Protein AF-A0AAD1SND4-F1 (afdb_monomer_lite)

Secondary structure (DSSP, 8-state):
--GGGS-BPPPHHHHHHHHHHHHHHHHHHHHHHHTHHHH-BS---HHHHHH-SS-PPBHHHHHHHHHHHHHPEEEE-SS-----TTEEEEPHHHHHS-SSSSTT-HHHHHHHHHHHHHHHH-HHHHT-TTHHHHHHHIIIIISS-SS-EETTEETTT----SS---TTSHHHHHHHHHHHHHHHT----TT---------------

pLDDT: mean 77.37, std 18.61, range [32.84, 97.38]

Structure (mmCIF, N/CA/C/O backbone):
data_AF-A0AAD1SND4-F1
#
_entry.id   AF-A0AAD1SND4-F1
#
loop_
_atom_site.group_PDB
_atom_site.id
_atom_site.type_symbol
_atom_site.label_atom_id
_atom_site.label_alt_id
_atom_site.label_comp_id
_atom_site.label_asym_id
_atom_site.label_entity_id
_atom_site.label_seq_id
_atom_site.pdbx_PDB_ins_code
_atom_site.Cartn_x
_atom_site.Cartn_y
_atom_site.Cartn_z
_atom_site.occupancy
_atom_site.B_iso_or_equiv
_atom_site.auth_seq_id
_atom_site.auth_comp_id
_atom_site.auth_asym_id
_atom_site.auth_atom_id
_atom_site.pdbx_PDB_model_num
ATOM 1 N N . MET A 1 1 ? 6.019 -5.868 -39.139 1.00 38.81 1 MET A N 1
ATOM 2 C CA . MET A 1 1 ? 6.626 -5.129 -38.013 1.00 38.81 1 MET A CA 1
ATOM 3 C C . MET A 1 1 ? 6.713 -6.074 -36.837 1.00 38.81 1 MET A C 1
ATOM 5 O O . MET A 1 1 ? 5.684 -6.544 -36.364 1.00 38.81 1 MET A O 1
ATOM 9 N N . ASP A 1 2 ? 7.938 -6.427 -36.476 1.00 33.81 2 ASP A N 1
ATOM 10 C CA . ASP A 1 2 ? 8.264 -7.391 -35.431 1.00 33.81 2 ASP A CA 1
ATOM 11 C C . ASP A 1 2 ? 7.928 -6.795 -34.050 1.00 33.81 2 ASP A C 1
ATOM 13 O O . ASP A 1 2 ? 8.391 -5.707 -33.711 1.00 33.81 2 ASP A O 1
ATOM 17 N N . ARG A 1 3 ? 7.041 -7.449 -33.288 1.00 40.91 3 ARG A N 1
ATOM 18 C CA . ARG A 1 3 ? 6.522 -6.961 -31.988 1.00 40.91 3 ARG A CA 1
ATOM 19 C C . ARG A 1 3 ? 7.407 -7.366 -30.800 1.00 40.91 3 ARG A C 1
ATOM 21 O O . ARG A 1 3 ? 7.012 -7.175 -29.655 1.00 40.91 3 ARG A O 1
ATOM 28 N N . SER A 1 4 ? 8.582 -7.928 -31.061 1.00 45.97 4 SER A N 1
ATOM 29 C CA . SER A 1 4 ? 9.478 -8.513 -30.057 1.00 45.97 4 SER A CA 1
ATOM 30 C C . SER A 1 4 ? 10.351 -7.502 -29.291 1.00 45.97 4 SER A C 1
ATOM 32 O O . SER A 1 4 ? 10.940 -7.878 -28.284 1.00 45.97 4 SER A O 1
ATOM 34 N N . ASN A 1 5 ? 10.366 -6.216 -29.674 1.00 45.41 5 ASN A N 1
ATOM 35 C CA . ASN A 1 5 ? 11.233 -5.183 -29.070 1.00 45.41 5 ASN A CA 1
ATOM 36 C C . ASN A 1 5 ? 10.506 -4.125 -28.209 1.00 45.41 5 ASN A C 1
ATOM 38 O O . ASN A 1 5 ? 11.053 -3.057 -27.954 1.00 45.41 5 ASN A O 1
ATOM 42 N N . LEU A 1 6 ? 9.271 -4.376 -27.760 1.00 54.38 6 LEU A N 1
ATOM 43 C CA . LEU A 1 6 ? 8.481 -3.381 -27.007 1.00 54.38 6 LEU A CA 1
ATOM 44 C C . LEU A 1 6 ? 8.835 -3.269 -25.514 1.00 54.38 6 LEU A C 1
ATOM 46 O O . LEU A 1 6 ? 8.347 -2.356 -24.847 1.00 54.38 6 LEU A O 1
ATOM 50 N N . TRP A 1 7 ? 9.644 -4.184 -24.970 1.00 60.81 7 TRP A N 1
ATOM 51 C CA . TRP A 1 7 ? 10.022 -4.194 -23.554 1.00 60.81 7 TRP A CA 1
ATOM 52 C C . TRP A 1 7 ? 11.517 -3.938 -23.399 1.00 60.81 7 TRP A C 1
ATOM 54 O O . TRP A 1 7 ? 12.342 -4.717 -23.872 1.00 60.81 7 TRP A O 1
ATOM 64 N N . GLY A 1 8 ? 11.858 -2.856 -22.702 1.00 71.81 8 GLY A N 1
ATOM 65 C CA . GLY A 1 8 ? 13.234 -2.572 -22.319 1.00 71.81 8 GLY A CA 1
ATOM 66 C C . GLY A 1 8 ? 13.616 -3.349 -21.061 1.00 71.81 8 GLY A C 1
ATOM 67 O O . GLY A 1 8 ? 12.863 -3.380 -20.080 1.00 71.81 8 GLY A O 1
ATOM 68 N N . SER A 1 9 ? 14.804 -3.953 -21.054 1.00 81.62 9 SER A N 1
ATOM 69 C CA . SER A 1 9 ? 15.417 -4.426 -19.812 1.00 81.62 9 SER A CA 1
ATOM 70 C C . SER A 1 9 ? 15.790 -3.233 -18.935 1.00 81.62 9 SER A C 1
ATOM 72 O O . SER A 1 9 ? 16.292 -2.228 -19.436 1.00 81.62 9 SER A O 1
ATOM 74 N N . LEU A 1 10 ? 15.596 -3.356 -17.624 1.00 86.88 10 LEU A N 1
ATOM 75 C CA . LEU A 1 10 ? 16.079 -2.355 -16.677 1.00 86.88 10 LEU A CA 1
ATOM 76 C C . LEU A 1 10 ? 17.610 -2.331 -16.670 1.00 86.88 10 LEU A C 1
ATOM 78 O O . LEU A 1 10 ? 18.250 -3.384 -16.626 1.00 86.88 10 LEU A O 1
ATOM 82 N N . SER A 1 11 ? 18.195 -1.136 -16.638 1.00 89.94 11 SER A N 1
ATOM 83 C CA . SER A 1 11 ? 19.596 -0.965 -16.254 1.00 89.94 11 SER A CA 1
ATOM 84 C C . SER A 1 11 ? 19.831 -1.455 -14.818 1.00 89.94 11 SER A C 1
ATOM 86 O O . SER A 1 11 ? 18.895 -1.641 -14.035 1.00 89.94 11 SER A O 1
ATOM 88 N N . MET A 1 12 ? 21.097 -1.639 -14.429 1.00 89.75 12 MET A N 1
ATOM 89 C CA . MET A 1 12 ? 21.438 -2.064 -13.065 1.00 89.75 12 MET A CA 1
ATOM 90 C C . MET A 1 12 ? 20.872 -1.104 -12.005 1.00 89.75 12 MET A C 1
ATOM 92 O O . MET A 1 12 ? 20.275 -1.550 -11.027 1.00 89.75 12 MET A O 1
ATOM 96 N N . ALA A 1 13 ? 21.004 0.208 -12.225 1.00 89.12 13 ALA A N 1
ATOM 97 C CA . ALA A 1 13 ? 20.500 1.227 -11.308 1.00 89.12 13 ALA A CA 1
ATOM 98 C C . ALA A 1 13 ? 18.966 1.189 -11.200 1.00 89.12 13 ALA A C 1
ATOM 100 O O . ALA A 1 13 ? 18.421 1.155 -10.098 1.00 89.12 13 ALA A O 1
ATOM 101 N N . GLU A 1 14 ? 18.265 1.107 -12.334 1.00 90.31 14 GLU A N 1
ATOM 102 C CA . GLU A 1 14 ? 16.801 0.985 -12.369 1.00 90.31 14 GLU A CA 1
ATOM 103 C C . GLU A 1 14 ? 16.318 -0.309 -11.690 1.00 90.31 14 GLU A C 1
ATOM 105 O O . GLU A 1 14 ? 15.311 -0.304 -10.982 1.00 90.31 14 GLU A O 1
ATOM 110 N N . SER A 1 15 ? 17.052 -1.415 -11.851 1.00 90.19 15 SER A N 1
ATOM 111 C CA . SER A 1 15 ? 16.758 -2.700 -11.207 1.00 90.19 15 SER A CA 1
ATOM 112 C C . SER A 1 15 ? 16.901 -2.629 -9.685 1.00 90.19 15 SER A C 1
ATOM 114 O O . SER A 1 15 ? 16.036 -3.129 -8.961 1.00 90.19 15 SER A O 1
ATOM 116 N N . ILE A 1 16 ? 17.950 -1.970 -9.181 1.00 90.19 16 ILE A N 1
ATOM 117 C CA . ILE A 1 16 ? 18.141 -1.732 -7.742 1.00 90.19 16 ILE A CA 1
ATOM 118 C C . ILE A 1 16 ? 16.990 -0.883 -7.192 1.00 90.19 16 ILE A C 1
ATOM 120 O O . ILE A 1 16 ? 16.358 -1.279 -6.212 1.00 90.19 16 ILE A O 1
ATOM 124 N N . LEU A 1 17 ? 16.655 0.223 -7.864 1.00 90.44 17 LEU A N 1
ATOM 125 C CA . LEU A 1 17 ? 15.548 1.101 -7.471 1.00 90.44 17 LEU A CA 1
ATOM 126 C C . LEU A 1 17 ? 14.202 0.366 -7.443 1.00 90.44 17 LEU A C 1
ATOM 128 O O . LEU A 1 17 ? 13.430 0.511 -6.495 1.00 90.44 17 LEU A O 1
ATOM 132 N N . ALA A 1 18 ? 13.920 -0.456 -8.456 1.00 90.62 18 ALA A N 1
ATOM 133 C CA . ALA A 1 18 ? 12.687 -1.230 -8.524 1.00 90.62 18 ALA A CA 1
ATOM 134 C C . ALA A 1 18 ? 12.600 -2.292 -7.411 1.00 90.62 18 ALA A C 1
ATOM 136 O O . ALA A 1 18 ? 11.524 -2.513 -6.848 1.00 90.62 18 ALA A O 1
ATOM 137 N N . LYS A 1 19 ? 13.720 -2.940 -7.059 1.00 91.88 19 LYS A N 1
ATOM 138 C CA . LYS A 1 19 ? 13.790 -3.913 -5.953 1.00 91.88 19 LYS A CA 1
ATOM 139 C C . LYS A 1 19 ? 13.615 -3.255 -4.584 1.00 91.88 19 LYS A C 1
ATOM 141 O O . LYS A 1 19 ? 12.893 -3.800 -3.744 1.00 91.88 19 LYS A O 1
ATOM 146 N N . ASP A 1 20 ? 14.230 -2.096 -4.365 1.00 91.12 20 ASP A N 1
ATOM 147 C CA . ASP A 1 20 ? 14.047 -1.317 -3.137 1.00 91.12 20 ASP A CA 1
ATOM 148 C C . ASP A 1 20 ? 12.581 -0.887 -2.977 1.00 91.12 20 ASP A C 1
ATOM 150 O O . ASP A 1 20 ? 11.934 -1.211 -1.978 1.00 91.12 20 ASP A O 1
ATOM 154 N N . ALA A 1 21 ? 12.002 -0.289 -4.024 1.00 91.75 21 ALA A N 1
ATOM 155 C CA . ALA A 1 21 ? 10.600 0.114 -4.038 1.00 91.75 21 ALA A CA 1
ATOM 156 C C . ALA A 1 21 ? 9.647 -1.069 -3.802 1.00 91.75 21 ALA A C 1
ATOM 158 O O . ALA A 1 21 ? 8.686 -0.948 -3.040 1.00 91.75 21 ALA A O 1
ATOM 159 N N . ARG A 1 22 ? 9.920 -2.239 -4.401 1.00 93.44 22 ARG A N 1
ATOM 160 C CA . ARG A 1 22 ? 9.165 -3.476 -4.136 1.00 93.44 22 ARG A CA 1
ATOM 161 C C . ARG A 1 22 ? 9.215 -3.844 -2.659 1.00 93.44 22 ARG A C 1
ATOM 163 O O . ARG A 1 22 ? 8.175 -4.132 -2.074 1.00 93.44 22 ARG A O 1
ATOM 170 N N . THR A 1 23 ? 10.405 -3.831 -2.065 1.00 93.56 23 THR A N 1
ATOM 171 C CA . THR A 1 23 ? 10.606 -4.192 -0.656 1.00 93.56 23 THR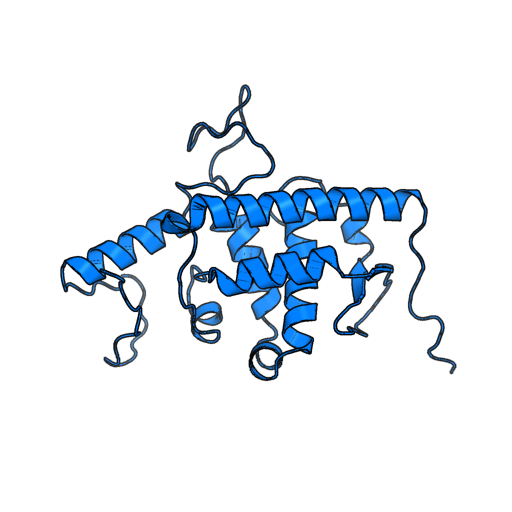 A CA 1
ATOM 172 C C . THR A 1 23 ? 9.833 -3.252 0.265 1.00 93.56 23 THR A C 1
ATOM 174 O O . THR A 1 23 ? 9.107 -3.722 1.140 1.00 93.56 23 THR A O 1
ATOM 177 N N . LYS A 1 24 ? 9.913 -1.938 0.029 1.00 92.69 24 LYS A N 1
ATOM 178 C CA . LYS A 1 24 ? 9.146 -0.925 0.773 1.00 92.69 24 LYS A CA 1
ATOM 179 C C . LYS A 1 24 ? 7.637 -1.117 0.614 1.00 92.69 24 LYS A C 1
ATOM 181 O O . LYS A 1 24 ? 6.914 -1.170 1.603 1.00 92.69 24 LYS A O 1
ATOM 186 N N . THR A 1 25 ? 7.167 -1.334 -0.613 1.00 95.00 25 THR A N 1
ATOM 187 C CA . THR A 1 25 ? 5.739 -1.572 -0.893 1.00 95.00 25 THR A CA 1
ATOM 188 C C . THR A 1 25 ? 5.222 -2.812 -0.170 1.00 95.00 25 THR A C 1
ATOM 190 O O . THR A 1 25 ? 4.157 -2.776 0.435 1.00 95.00 25 THR A O 1
ATOM 193 N N . ILE A 1 26 ? 5.981 -3.911 -0.179 1.00 95.75 26 ILE A N 1
ATOM 194 C CA . ILE A 1 26 ? 5.603 -5.127 0.549 1.00 95.75 26 ILE A CA 1
ATOM 195 C C . ILE A 1 26 ? 5.555 -4.866 2.060 1.00 95.75 26 ILE A C 1
ATOM 197 O O . ILE A 1 26 ? 4.620 -5.328 2.708 1.00 95.75 26 ILE A O 1
ATOM 201 N N . LYS A 1 27 ? 6.501 -4.101 2.625 1.00 95.50 27 LYS A N 1
ATOM 202 C CA . LYS A 1 27 ? 6.464 -3.716 4.048 1.00 95.50 27 LYS A CA 1
ATOM 203 C C . LYS A 1 27 ? 5.196 -2.937 4.398 1.00 95.50 27 LYS A C 1
ATOM 205 O O . LYS A 1 27 ? 4.549 -3.289 5.376 1.00 95.50 27 LYS A O 1
ATOM 210 N N . ILE A 1 28 ? 4.808 -1.968 3.568 1.00 95.69 28 ILE A N 1
ATOM 211 C CA . ILE A 1 28 ? 3.566 -1.193 3.722 1.00 95.69 28 ILE A CA 1
ATOM 212 C C . ILE A 1 28 ? 2.335 -2.110 3.706 1.00 95.69 28 ILE A C 1
ATOM 214 O O . ILE A 1 28 ? 1.465 -2.007 4.567 1.00 95.69 28 ILE A O 1
ATOM 218 N N . LEU A 1 29 ? 2.258 -3.038 2.747 1.00 96.88 29 LEU A N 1
ATOM 219 C CA . LEU A 1 29 ? 1.132 -3.976 2.650 1.00 96.88 29 LEU A CA 1
ATOM 220 C C . LEU A 1 29 ? 1.078 -4.934 3.852 1.00 96.88 29 LEU A C 1
ATOM 222 O O . LEU A 1 29 ? -0.002 -5.235 4.354 1.00 96.88 29 LEU A O 1
ATOM 226 N N . ILE A 1 30 ? 2.232 -5.397 4.341 1.00 97.25 30 ILE A N 1
ATOM 227 C CA . ILE A 1 30 ? 2.319 -6.216 5.558 1.00 97.25 30 ILE A CA 1
ATOM 228 C C . ILE A 1 30 ? 1.892 -5.409 6.788 1.00 97.25 30 ILE A C 1
ATOM 230 O O . ILE A 1 30 ? 1.195 -5.940 7.647 1.00 97.25 30 ILE A O 1
ATOM 234 N N . ASP A 1 31 ? 2.289 -4.143 6.884 1.00 97.38 31 ASP A N 1
ATOM 235 C CA . ASP A 1 31 ? 1.870 -3.257 7.969 1.00 97.38 31 ASP A CA 1
ATOM 236 C C . ASP A 1 31 ? 0.344 -3.062 7.980 1.00 97.38 31 ASP A C 1
ATOM 238 O O . ASP A 1 31 ? -0.288 -3.188 9.028 1.00 97.38 31 ASP A O 1
ATOM 242 N N . ALA A 1 32 ? -0.274 -2.907 6.804 1.00 96.81 32 ALA A N 1
ATOM 243 C CA . ALA A 1 32 ? -1.730 -2.883 6.675 1.00 96.81 32 ALA A CA 1
ATOM 244 C C . ALA A 1 32 ? -2.394 -4.183 7.162 1.00 96.81 32 ALA A C 1
ATOM 246 O O . ALA A 1 32 ? -3.424 -4.126 7.828 1.00 96.81 32 ALA A O 1
ATOM 247 N N . LEU A 1 33 ? -1.793 -5.351 6.894 1.00 97.19 33 LEU A N 1
ATOM 248 C CA . LEU A 1 33 ? -2.280 -6.635 7.417 1.00 97.19 33 LEU A CA 1
ATOM 249 C C . LEU A 1 33 ? -2.124 -6.760 8.937 1.00 97.19 33 LEU A C 1
ATOM 251 O O . LEU A 1 33 ? -2.983 -7.349 9.588 1.00 97.19 33 LEU A O 1
ATOM 255 N N . LYS A 1 34 ? -1.055 -6.209 9.523 1.00 96.94 34 LYS A N 1
ATOM 256 C CA . LYS A 1 34 ? -0.891 -6.169 10.987 1.00 96.94 34 LYS A CA 1
ATOM 257 C C . LYS A 1 34 ? -1.960 -5.302 11.648 1.00 96.94 34 LYS A C 1
ATOM 259 O O . LYS A 1 34 ? -2.416 -5.626 12.735 1.00 96.94 34 LYS A O 1
ATOM 264 N N . LYS A 1 35 ? -2.377 -4.237 10.962 1.00 96.31 35 LYS A N 1
ATOM 265 C CA . LYS A 1 35 ? -3.411 -3.280 11.382 1.00 96.31 35 LYS A CA 1
ATOM 266 C C . LYS A 1 35 ? -4.791 -3.610 10.785 1.00 96.31 35 LYS A C 1
ATOM 268 O O . LYS A 1 35 ? -5.639 -2.725 10.662 1.00 96.31 35 LYS A O 1
ATOM 273 N N . LYS A 1 36 ? -5.023 -4.871 10.388 1.00 94.31 36 LYS A N 1
ATOM 274 C CA . LYS A 1 36 ? -6.210 -5.289 9.620 1.00 94.31 36 LYS A CA 1
ATOM 275 C C . LYS A 1 36 ? -7.534 -4.945 10.300 1.00 94.31 36 LYS A C 1
ATOM 277 O O . LYS A 1 36 ? -8.451 -4.545 9.600 1.00 94.31 36 LYS A O 1
ATOM 282 N N . ASP A 1 37 ? -7.604 -5.026 11.627 1.00 90.25 37 ASP A N 1
ATOM 283 C CA . ASP A 1 37 ? -8.848 -4.810 12.379 1.00 90.25 37 ASP A CA 1
ATOM 284 C C . ASP A 1 37 ? -9.302 -3.340 12.326 1.00 90.25 37 ASP A C 1
ATOM 286 O O . ASP A 1 37 ? -10.479 -3.032 12.510 1.00 90.25 37 ASP A O 1
ATOM 290 N N . CYS A 1 38 ? -8.369 -2.433 12.023 1.00 91.62 38 CYS A N 1
ATOM 291 C CA . CYS A 1 38 ? -8.630 -1.009 11.866 1.00 91.62 38 CYS A CA 1
ATOM 292 C C . CYS A 1 38 ? -8.689 -0.589 10.394 1.00 91.62 38 CYS A C 1
ATOM 294 O O . CYS A 1 38 ? -9.357 0.382 10.076 1.00 91.62 38 CYS A O 1
ATOM 296 N N . LEU A 1 39 ? -7.969 -1.257 9.490 1.00 93.19 39 LEU A N 1
ATOM 297 C CA . LEU A 1 39 ? -7.744 -0.746 8.129 1.00 93.19 39 LEU A CA 1
ATOM 298 C C . LEU A 1 39 ? -8.385 -1.564 7.022 1.00 93.19 39 LEU A C 1
ATOM 300 O O . LEU A 1 39 ? -8.543 -1.051 5.915 1.00 93.19 39 LEU A O 1
ATOM 304 N N . LEU A 1 40 ? -8.732 -2.817 7.290 1.00 93.19 40 LEU A N 1
ATOM 305 C CA . LEU A 1 40 ? -9.183 -3.758 6.279 1.00 93.19 40 LEU A CA 1
ATOM 306 C C . LEU A 1 40 ? -10.540 -4.345 6.661 1.00 93.19 40 LEU A C 1
ATOM 308 O O . LEU A 1 40 ? -10.965 -4.315 7.811 1.00 93.19 40 LEU A O 1
ATOM 312 N N . VAL A 1 41 ? -11.221 -4.899 5.665 1.00 88.38 41 VAL A N 1
ATOM 313 C CA . VAL A 1 41 ? -12.472 -5.640 5.855 1.00 88.38 41 VAL A CA 1
ATOM 314 C C . VAL A 1 41 ? -12.315 -7.084 5.390 1.00 88.38 41 VAL A C 1
ATOM 316 O O . VAL A 1 41 ? -11.501 -7.387 4.515 1.00 88.38 41 VAL A O 1
ATOM 319 N N . ASP A 1 42 ? -13.118 -7.999 5.926 1.00 84.50 42 ASP A N 1
ATOM 320 C CA . ASP A 1 42 ? -13.088 -9.397 5.473 1.00 84.50 42 ASP A CA 1
ATOM 321 C C . ASP A 1 42 ? -13.549 -9.525 4.019 1.00 84.50 42 ASP A C 1
ATOM 323 O O . ASP A 1 42 ? -12.974 -10.265 3.215 1.00 84.50 42 ASP A O 1
ATOM 327 N N . TYR A 1 43 ? -14.574 -8.751 3.663 1.00 79.50 43 TYR A N 1
ATOM 328 C CA . TYR A 1 43 ? -15.161 -8.743 2.336 1.00 79.50 43 TYR A CA 1
ATOM 329 C C . TYR A 1 43 ? -15.407 -7.316 1.855 1.00 79.50 43 TYR A C 1
ATOM 331 O O . TYR A 1 43 ? -16.091 -6.529 2.506 1.00 79.50 43 TYR A O 1
ATOM 339 N N . ALA A 1 44 ? -14.871 -7.014 0.676 1.00 74.69 44 ALA A N 1
ATOM 340 C CA . ALA A 1 44 ? -15.167 -5.805 -0.072 1.00 74.69 44 ALA A CA 1
ATOM 341 C C . ALA A 1 44 ? -15.694 -6.226 -1.442 1.00 74.69 44 ALA A C 1
ATOM 343 O O . ALA A 1 44 ? -14.991 -6.893 -2.205 1.00 74.69 44 ALA A O 1
ATOM 344 N N . ASP A 1 45 ? -16.933 -5.854 -1.747 1.00 71.00 45 ASP A N 1
ATOM 345 C CA . ASP A 1 45 ? -17.490 -6.059 -3.078 1.00 71.00 45 ASP A CA 1
ATOM 346 C C . ASP A 1 45 ? -16.736 -5.154 -4.079 1.00 71.00 45 ASP A C 1
ATOM 348 O O . ASP A 1 45 ? -16.654 -3.936 -3.873 1.00 71.00 45 ASP A O 1
ATOM 352 N N . PRO A 1 46 ? -16.188 -5.714 -5.174 1.00 66.25 46 PRO A N 1
ATOM 353 C CA . PRO A 1 46 ? -15.505 -4.950 -6.214 1.00 66.25 46 PRO A CA 1
ATOM 354 C C . PRO A 1 46 ? -16.311 -3.777 -6.788 1.00 66.25 46 PRO A C 1
ATOM 356 O O . PRO A 1 46 ? -15.725 -2.789 -7.225 1.00 66.25 46 PRO A O 1
ATOM 359 N N . VAL A 1 47 ? -17.643 -3.858 -6.788 1.00 65.75 47 VAL A N 1
ATOM 360 C CA . VAL A 1 47 ? -18.526 -2.771 -7.234 1.00 65.75 47 VAL A CA 1
ATOM 361 C C . VAL A 1 47 ? -18.575 -1.642 -6.201 1.00 65.75 47 VAL A C 1
ATOM 363 O O . VAL A 1 47 ? -18.579 -0.468 -6.573 1.00 65.75 47 VAL A O 1
ATOM 366 N N . TRP A 1 48 ? -18.553 -1.973 -4.908 1.00 65.06 48 TRP A N 1
ATOM 367 C CA . TRP A 1 48 ? -18.537 -0.992 -3.818 1.00 65.06 48 TRP A CA 1
ATOM 368 C C . TRP A 1 48 ? -17.226 -0.206 -3.750 1.00 65.06 48 TRP A C 1
ATOM 370 O O . TRP A 1 48 ? -17.254 0.985 -3.441 1.00 65.06 48 TRP A O 1
ATOM 380 N N . LEU A 1 49 ? -16.101 -0.828 -4.124 1.00 66.44 49 LEU A N 1
ATOM 381 C CA . LEU A 1 49 ? -14.815 -0.134 -4.276 1.00 66.44 49 LEU A CA 1
ATOM 382 C C . LEU A 1 49 ? -14.919 1.083 -5.208 1.00 66.44 49 LEU A C 1
ATOM 384 O O . LEU A 1 49 ? -14.274 2.093 -4.958 1.00 66.44 49 LEU A O 1
ATOM 388 N N . LEU A 1 50 ? -15.737 1.013 -6.261 1.00 65.06 50 LEU A N 1
ATOM 389 C CA . LEU A 1 50 ? -15.868 2.102 -7.232 1.00 65.06 50 LEU A CA 1
ATOM 390 C C . LEU A 1 50 ? -16.894 3.173 -6.851 1.00 65.06 50 LEU A C 1
ATOM 392 O O . LEU A 1 50 ? -16.863 4.258 -7.423 1.00 65.06 50 LEU A O 1
ATOM 396 N N . ARG A 1 51 ? -17.829 2.866 -5.946 1.00 66.06 51 ARG A N 1
ATOM 397 C CA . ARG A 1 51 ? -18.941 3.763 -5.584 1.00 66.06 51 ARG A CA 1
ATOM 398 C C . ARG A 1 51 ? -18.722 4.513 -4.276 1.00 66.06 51 ARG A C 1
ATOM 400 O O . ARG A 1 51 ? -19.415 5.488 -4.019 1.00 66.06 51 ARG A O 1
ATOM 407 N N . SER A 1 52 ? -17.793 4.052 -3.444 1.00 67.75 52 SER A N 1
ATOM 408 C CA . SER A 1 52 ? -17.506 4.687 -2.163 1.00 67.75 52 SER A CA 1
ATOM 409 C C . SER A 1 52 ? -16.484 5.804 -2.325 1.00 67.75 52 SER A C 1
ATOM 411 O O . SER A 1 52 ? -15.433 5.614 -2.938 1.00 67.75 52 SER A O 1
ATOM 413 N N . SER A 1 53 ? -16.746 6.942 -1.682 1.00 70.81 53 SER A N 1
ATOM 414 C CA . SER A 1 53 ? -15.753 8.002 -1.514 1.00 70.81 53 SER A CA 1
ATOM 415 C C . SER A 1 53 ? -14.523 7.504 -0.747 1.00 70.81 53 SER A C 1
ATOM 417 O O . SER A 1 53 ? -13.441 8.022 -0.986 1.00 70.81 53 SER A O 1
ATOM 419 N N . CYS A 1 54 ? -14.660 6.474 0.099 1.00 74.81 54 CYS A N 1
ATOM 420 C CA . CYS A 1 54 ? -13.574 5.798 0.813 1.00 74.81 54 CYS A CA 1
ATOM 421 C C . CYS A 1 54 ? -13.603 4.284 0.492 1.00 74.81 54 CYS A C 1
ATOM 423 O O . CYS A 1 54 ? -14.441 3.556 1.040 1.00 74.81 54 CYS A O 1
ATOM 425 N N . PRO A 1 55 ? -12.775 3.799 -0.452 1.00 82.00 55 PRO A N 1
ATOM 426 C CA . PRO A 1 55 ? -12.851 2.423 -0.943 1.00 82.00 55 PRO A CA 1
ATOM 427 C C . PRO A 1 55 ? -12.314 1.414 0.080 1.00 82.00 55 PRO A C 1
ATOM 429 O O . PRO A 1 55 ? -11.109 1.336 0.307 1.00 82.00 55 PRO A O 1
ATOM 432 N N . LEU A 1 56 ? -13.204 0.610 0.665 1.00 86.06 56 LEU A N 1
ATOM 433 C CA . LEU A 1 56 ? -12.839 -0.412 1.653 1.00 86.06 56 LEU A CA 1
ATOM 434 C C . LEU A 1 56 ? -11.983 -1.509 1.018 1.00 86.06 56 LEU A C 1
ATOM 436 O O . LEU A 1 56 ? -12.418 -2.182 0.089 1.00 86.06 56 LEU A O 1
ATOM 440 N N . ILE A 1 57 ? -10.782 -1.727 1.540 1.00 89.44 57 ILE A N 1
ATOM 441 C CA . ILE A 1 57 ? -9.847 -2.732 1.027 1.00 89.44 57 ILE A CA 1
ATOM 442 C C . ILE A 1 57 ? -9.993 -4.018 1.835 1.00 89.44 57 ILE A C 1
ATOM 444 O O . ILE A 1 57 ? -9.988 -3.992 3.064 1.00 89.44 57 ILE A O 1
ATOM 448 N N . SER A 1 58 ? -10.105 -5.157 1.150 1.00 90.25 58 SER A N 1
ATOM 449 C CA . SER A 1 58 ? -10.213 -6.446 1.829 1.00 90.25 58 SER A CA 1
ATOM 450 C C . SER A 1 58 ? -8.856 -7.045 2.196 1.00 90.25 58 SER A C 1
ATOM 452 O O . SER A 1 58 ? -7.865 -6.842 1.491 1.00 90.25 58 SER A O 1
ATOM 454 N N . VAL A 1 59 ? -8.823 -7.867 3.249 1.00 93.06 59 VAL A N 1
ATOM 455 C CA . VAL A 1 59 ? -7.627 -8.639 3.648 1.00 93.06 59 VAL A CA 1
ATOM 456 C C . VAL A 1 59 ? -7.092 -9.467 2.475 1.00 93.06 59 VAL A C 1
ATOM 458 O O . VAL A 1 59 ? -5.915 -9.378 2.122 1.00 93.06 59 VAL A O 1
ATOM 461 N N . SER A 1 60 ? -7.981 -10.198 1.796 1.00 91.25 60 SER A N 1
ATOM 462 C CA . SER A 1 60 ? -7.620 -11.036 0.645 1.00 91.25 60 SER A CA 1
ATOM 463 C C . SER A 1 60 ? -7.022 -10.243 -0.522 1.00 91.25 60 SER A C 1
ATOM 465 O O . SER A 1 60 ? -6.141 -10.743 -1.224 1.00 91.25 60 SER A O 1
ATOM 467 N N . LEU A 1 61 ? -7.461 -8.999 -0.746 1.00 90.88 61 LEU A N 1
ATOM 468 C CA . LEU A 1 61 ? -6.875 -8.136 -1.767 1.00 90.88 61 LEU A CA 1
ATOM 469 C C . LEU A 1 61 ? -5.422 -7.791 -1.419 1.00 90.88 61 LEU A C 1
ATOM 471 O O . LEU A 1 61 ? -4.551 -7.928 -2.279 1.00 90.88 61 LEU A O 1
ATOM 475 N N . VAL A 1 62 ? -5.141 -7.413 -0.170 1.00 94.94 62 VAL A N 1
ATOM 476 C CA . VAL A 1 62 ? -3.779 -7.076 0.280 1.00 94.94 62 VAL A CA 1
ATOM 477 C C . VAL A 1 62 ? -2.839 -8.276 0.165 1.00 94.94 62 VAL A C 1
ATOM 479 O O . VAL A 1 62 ? -1.750 -8.156 -0.399 1.00 94.94 62 VAL A O 1
ATOM 482 N N . GLU A 1 63 ? -3.272 -9.459 0.602 1.00 95.25 63 GLU A N 1
ATOM 483 C CA . GLU A 1 63 ? -2.492 -10.697 0.460 1.00 95.25 63 GLU A CA 1
ATOM 484 C C . GLU A 1 63 ? -2.176 -11.022 -1.006 1.00 95.25 63 GLU A C 1
ATOM 486 O O . GLU A 1 63 ? -1.058 -11.419 -1.349 1.00 95.25 63 GLU A O 1
ATOM 491 N N . ASN A 1 64 ? -3.151 -10.831 -1.896 1.00 92.62 64 ASN A N 1
ATOM 492 C CA . ASN A 1 64 ? -2.974 -11.059 -3.325 1.00 92.62 64 ASN A CA 1
ATOM 493 C C . ASN A 1 64 ? -2.009 -10.046 -3.960 1.00 92.62 64 ASN A C 1
ATOM 495 O O . ASN A 1 64 ? -1.204 -10.431 -4.811 1.00 92.62 64 ASN A O 1
ATOM 499 N N . LEU A 1 65 ? -2.037 -8.780 -3.531 1.00 93.25 65 LEU A N 1
ATOM 500 C CA . LEU A 1 65 ? -1.076 -7.763 -3.970 1.00 93.25 65 LEU A CA 1
ATOM 501 C C . LEU A 1 65 ? 0.354 -8.133 -3.559 1.00 93.25 65 LEU A C 1
ATOM 503 O O . LEU A 1 65 ? 1.260 -8.057 -4.391 1.00 93.25 65 LEU A O 1
ATOM 507 N N . ILE A 1 66 ? 0.553 -8.603 -2.322 1.00 95.56 66 ILE A N 1
ATOM 508 C CA . ILE A 1 66 ? 1.859 -9.081 -1.840 1.00 95.56 66 ILE A CA 1
ATOM 509 C C . ILE A 1 66 ? 2.355 -10.240 -2.709 1.00 95.56 66 ILE A C 1
ATOM 511 O O . ILE A 1 66 ? 3.472 -10.181 -3.228 1.00 95.56 66 ILE A O 1
ATOM 515 N N . LYS A 1 67 ? 1.515 -11.261 -2.934 1.00 93.81 67 LYS A N 1
ATOM 516 C CA . LYS A 1 67 ? 1.862 -12.422 -3.774 1.00 93.81 67 LYS A CA 1
ATOM 517 C C . LYS A 1 67 ? 2.257 -12.004 -5.188 1.00 93.81 67 LYS A C 1
ATOM 519 O O . LYS A 1 67 ? 3.200 -12.555 -5.752 1.00 93.81 67 LYS A O 1
ATOM 524 N N . VAL A 1 68 ? 1.560 -11.032 -5.775 1.00 92.19 68 VAL A N 1
ATOM 525 C CA . VAL A 1 68 ? 1.926 -10.497 -7.091 1.00 92.19 68 VAL A CA 1
ATOM 526 C C . VAL A 1 68 ? 3.281 -9.802 -7.039 1.00 92.19 68 VAL A C 1
ATOM 528 O O . VAL A 1 68 ? 4.155 -10.147 -7.828 1.00 92.19 68 VAL A O 1
ATOM 531 N N . LEU A 1 69 ? 3.494 -8.875 -6.104 1.00 93.19 69 LEU A N 1
ATOM 532 C CA . LEU A 1 69 ? 4.747 -8.116 -6.013 1.00 93.19 69 LEU A CA 1
ATOM 533 C C . LEU A 1 69 ? 5.970 -9.002 -5.754 1.00 93.19 69 LEU A C 1
ATOM 535 O O . LEU A 1 69 ? 7.057 -8.694 -6.240 1.00 93.19 69 LEU A O 1
ATOM 539 N N . GLN A 1 70 ? 5.803 -10.112 -5.033 1.00 94.50 70 GLN A N 1
ATOM 540 C CA . GLN A 1 70 ? 6.871 -11.090 -4.811 1.00 94.50 70 GLN A CA 1
ATOM 541 C C . GLN A 1 70 ? 7.315 -11.784 -6.107 1.00 94.50 70 GLN A C 1
ATOM 543 O O . GLN A 1 70 ? 8.504 -12.039 -6.280 1.00 94.50 70 GLN A O 1
ATOM 548 N N . ASN A 1 71 ? 6.383 -12.044 -7.027 1.00 90.88 71 ASN A N 1
ATOM 549 C CA . ASN A 1 71 ? 6.617 -12.883 -8.207 1.00 90.88 71 ASN A CA 1
ATOM 550 C C . ASN A 1 71 ? 6.733 -12.103 -9.524 1.00 90.88 71 ASN A C 1
ATOM 552 O O . ASN A 1 71 ? 7.072 -12.680 -10.555 1.00 90.88 71 ASN A O 1
ATOM 556 N N . VAL A 1 72 ? 6.417 -10.808 -9.520 1.00 89.06 72 VAL A N 1
ATOM 557 C CA . VAL A 1 72 ? 6.366 -10.014 -10.746 1.00 89.06 72 VAL A CA 1
ATOM 558 C C . VAL A 1 72 ? 7.761 -9.743 -11.312 1.00 89.06 72 VAL A C 1
ATOM 560 O O . VAL A 1 72 ? 8.722 -9.497 -10.577 1.00 89.06 72 VAL A O 1
ATOM 563 N N . ILE A 1 73 ? 7.872 -9.741 -12.635 1.00 89.31 73 ILE A N 1
ATOM 564 C CA . ILE A 1 73 ? 9.056 -9.303 -13.373 1.00 89.31 73 ILE A CA 1
ATOM 565 C C . ILE A 1 73 ? 8.850 -7.836 -13.751 1.00 89.31 73 ILE A C 1
ATOM 567 O O . ILE A 1 73 ? 7.822 -7.482 -14.330 1.00 89.31 73 ILE A O 1
ATOM 571 N N . PHE A 1 74 ? 9.808 -6.976 -13.405 1.00 89.38 74 PHE A N 1
ATOM 572 C CA . PHE A 1 74 ? 9.758 -5.568 -13.792 1.00 89.38 74 PHE A CA 1
ATOM 573 C C . PHE A 1 74 ? 10.406 -5.358 -15.152 1.00 89.38 74 PHE A C 1
ATOM 575 O O . PHE A 1 74 ? 11.529 -5.804 -15.382 1.00 89.38 74 PHE A O 1
ATOM 582 N N . VAL A 1 75 ? 9.705 -4.640 -16.022 1.00 87.75 75 VAL A N 1
ATOM 583 C CA . VAL A 1 75 ? 10.199 -4.241 -17.343 1.00 87.75 75 VAL A CA 1
ATOM 584 C C . VAL A 1 75 ? 10.021 -2.743 -17.521 1.00 87.75 75 VAL A C 1
ATOM 586 O O . VAL A 1 75 ? 9.082 -2.158 -16.973 1.00 87.75 75 VAL A O 1
ATOM 589 N N . LYS A 1 76 ? 10.910 -2.121 -18.290 1.00 86.19 76 LYS A N 1
ATOM 590 C CA . LYS A 1 76 ? 10.760 -0.725 -18.691 1.00 86.19 76 LYS A CA 1
ATOM 591 C C . LYS A 1 76 ? 9.805 -0.638 -19.874 1.00 86.19 76 LYS A C 1
ATOM 593 O O . LYS A 1 76 ? 9.892 -1.443 -20.803 1.00 86.19 76 LYS A O 1
ATOM 598 N N . CYS A 1 77 ? 8.889 0.323 -19.831 1.00 80.44 77 CYS A N 1
ATOM 599 C CA . CYS A 1 77 ? 7.920 0.543 -20.895 1.00 80.44 77 CYS A CA 1
ATOM 600 C C . CYS A 1 77 ? 7.834 2.035 -21.216 1.00 80.44 77 CYS A C 1
ATOM 602 O O . CYS A 1 77 ? 7.429 2.821 -20.362 1.00 80.44 77 CYS A O 1
ATOM 604 N N . ASP A 1 78 ? 8.172 2.393 -22.454 1.00 69.50 78 ASP A N 1
ATOM 605 C CA . ASP A 1 78 ? 8.137 3.776 -22.947 1.00 69.50 78 ASP A CA 1
ATOM 606 C C . ASP A 1 78 ? 6.757 4.159 -23.539 1.00 69.50 78 ASP A C 1
ATOM 608 O O . ASP A 1 78 ? 6.565 5.272 -24.020 1.00 69.50 78 ASP A O 1
ATOM 612 N N . GLY A 1 79 ? 5.772 3.247 -23.501 1.00 62.41 79 GLY A N 1
ATOM 613 C CA . GLY A 1 79 ? 4.403 3.474 -23.981 1.00 62.41 79 GLY A CA 1
ATOM 614 C C . GLY A 1 79 ? 3.562 2.192 -24.132 1.00 62.41 79 GLY A C 1
ATOM 615 O O . GLY A 1 79 ? 4.040 1.176 -24.618 1.00 62.41 79 GLY A O 1
ATOM 616 N N . CYS A 1 80 ? 2.303 2.269 -23.683 1.00 55.66 80 CYS A N 1
ATOM 617 C CA . CYS A 1 80 ? 1.191 1.298 -23.663 1.00 55.66 80 CYS A CA 1
ATOM 618 C C . CYS A 1 80 ? 1.399 -0.246 -23.727 1.00 55.66 80 CYS A C 1
ATOM 620 O O . CYS A 1 80 ? 1.594 -0.841 -24.782 1.00 55.66 80 CYS A O 1
ATOM 622 N N . ILE A 1 81 ? 1.056 -0.882 -22.592 1.00 58.44 81 ILE A N 1
ATOM 623 C CA . ILE A 1 81 ? 0.046 -1.954 -22.399 1.00 58.44 81 ILE A CA 1
ATOM 624 C C . ILE A 1 81 ? 0.198 -3.256 -23.221 1.00 58.44 81 ILE A C 1
ATOM 626 O O . ILE A 1 81 ? -0.687 -3.646 -23.981 1.00 58.44 81 ILE A O 1
ATOM 630 N N . GLN A 1 82 ? 1.222 -4.056 -22.933 1.00 52.97 82 GLN A N 1
ATOM 631 C CA . GLN A 1 82 ? 1.004 -5.508 -22.886 1.00 52.97 82 GLN A CA 1
AT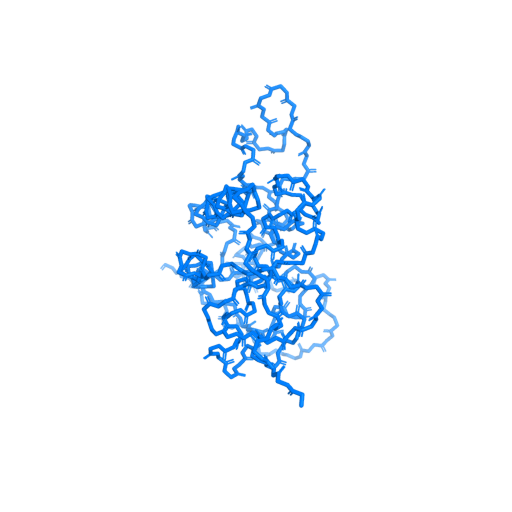OM 632 C C . GLN A 1 82 ? 1.251 -5.995 -21.468 1.00 52.97 82 GLN A C 1
ATOM 634 O O . GLN A 1 82 ? 2.379 -6.235 -21.052 1.00 52.97 82 GLN A O 1
ATOM 639 N N . TYR A 1 83 ? 0.163 -6.100 -20.711 1.00 60.91 83 TYR A N 1
ATOM 640 C CA . TYR A 1 83 ? 0.198 -6.662 -19.372 1.00 60.91 83 TYR A CA 1
ATOM 641 C C . TYR A 1 83 ? 0.001 -8.160 -19.473 1.00 60.91 83 TYR A C 1
ATOM 643 O O . TYR A 1 83 ? -1.014 -8.635 -19.982 1.00 60.91 83 TYR A O 1
ATOM 651 N N . THR A 1 84 ? 0.974 -8.898 -18.965 1.00 65.00 84 THR A N 1
ATOM 652 C CA . THR A 1 84 ? 0.779 -10.305 -18.644 1.00 65.00 84 THR A CA 1
ATOM 653 C C . THR A 1 84 ? 0.565 -10.427 -17.146 1.00 65.00 84 THR A C 1
ATOM 655 O O . THR A 1 84 ? 0.805 -9.501 -16.371 1.00 65.00 84 THR A O 1
ATOM 658 N N . SER A 1 85 ? 0.115 -11.594 -16.713 1.00 73.00 85 SER A N 1
ATOM 659 C CA . SER A 1 85 ? -0.214 -11.842 -15.316 1.00 73.00 85 SER A CA 1
ATOM 660 C C . SER A 1 85 ? 0.975 -11.715 -14.348 1.00 73.00 85 SER A C 1
ATOM 662 O O . SER A 1 85 ? 0.758 -11.689 -13.136 1.00 73.00 85 SER A O 1
ATOM 664 N N . ASN A 1 86 ? 2.207 -11.694 -14.877 1.00 81.62 86 ASN A N 1
ATOM 665 C CA . ASN A 1 86 ? 3.458 -11.773 -14.121 1.00 81.62 86 ASN A CA 1
ATOM 666 C C . ASN A 1 86 ? 4.472 -10.677 -14.515 1.00 81.62 86 ASN A C 1
ATOM 668 O O . ASN A 1 86 ? 5.607 -10.721 -14.047 1.00 81.62 86 ASN A O 1
ATOM 672 N N . VAL A 1 87 ? 4.095 -9.706 -15.354 1.00 83.56 87 VAL A N 1
ATOM 673 C CA . VAL A 1 87 ? 4.978 -8.609 -15.785 1.00 83.56 87 VAL A CA 1
ATOM 674 C C . VAL A 1 87 ? 4.369 -7.269 -15.376 1.00 83.56 87 VAL A C 1
ATOM 676 O O . VAL A 1 87 ? 3.255 -6.942 -15.781 1.00 83.56 87 VAL A O 1
ATOM 679 N N . ALA A 1 88 ? 5.115 -6.488 -14.592 1.00 84.75 88 ALA A N 1
ATOM 680 C CA . ALA A 1 88 ? 4.760 -5.124 -14.216 1.00 84.75 88 ALA A CA 1
ATOM 681 C C . ALA A 1 88 ? 5.625 -4.140 -15.000 1.00 84.75 88 ALA A C 1
ATOM 683 O O . ALA A 1 88 ? 6.847 -4.094 -14.845 1.00 84.75 88 ALA A O 1
ATOM 684 N N . CYS A 1 89 ? 4.965 -3.330 -15.821 1.00 84.25 89 CYS A N 1
ATOM 685 C CA . CYS A 1 89 ? 5.614 -2.283 -16.591 1.00 84.25 89 CYS A CA 1
ATOM 686 C C . CYS A 1 89 ? 5.858 -1.052 -15.714 1.00 84.25 89 CYS A C 1
ATOM 688 O O . CYS A 1 89 ? 4.921 -0.502 -15.126 1.00 84.25 89 CYS A O 1
ATOM 690 N N . LEU A 1 90 ? 7.110 -0.609 -15.664 1.00 86.19 90 LEU A N 1
ATOM 691 C CA . LEU A 1 90 ? 7.531 0.629 -15.023 1.00 86.19 90 LEU A CA 1
ATOM 692 C C . LEU A 1 90 ? 7.672 1.708 -16.100 1.00 86.19 90 LEU A C 1
ATOM 694 O O . LEU A 1 90 ? 8.457 1.559 -17.038 1.00 86.19 90 LEU A O 1
ATOM 698 N N . ILE A 1 91 ? 6.872 2.764 -15.967 1.00 82.12 91 ILE A N 1
ATOM 699 C CA . ILE A 1 91 ? 6.934 3.958 -16.819 1.00 82.12 91 ILE A CA 1
ATOM 700 C C . ILE A 1 91 ? 8.090 4.865 -16.369 1.00 82.12 91 ILE A C 1
ATOM 702 O O . ILE A 1 91 ? 8.473 4.784 -15.198 1.00 82.12 91 ILE A O 1
ATOM 706 N N . PRO A 1 92 ? 8.657 5.721 -17.236 1.00 81.19 92 PRO A N 1
ATOM 707 C CA . PRO A 1 92 ? 9.797 6.577 -16.896 1.00 81.19 92 PRO A CA 1
ATOM 708 C C . PRO A 1 92 ? 9.617 7.395 -15.607 1.00 81.19 92 PRO A C 1
ATOM 710 O O . PRO A 1 92 ? 10.554 7.526 -14.820 1.00 81.19 92 PRO A O 1
ATOM 713 N N . GLU A 1 93 ? 8.400 7.867 -15.336 1.00 80.06 93 GLU A N 1
ATOM 714 C CA . GLU A 1 93 ? 8.042 8.624 -14.135 1.00 80.06 93 GLU A CA 1
ATOM 715 C C . GLU A 1 93 ? 8.292 7.830 -12.851 1.00 80.06 93 GLU A C 1
ATOM 717 O O . GLU A 1 93 ? 8.603 8.405 -11.814 1.00 80.06 93 GLU A O 1
ATOM 722 N N . PHE A 1 94 ? 8.222 6.499 -12.894 1.00 84.50 94 PHE A N 1
ATOM 723 C CA . PHE A 1 94 ? 8.534 5.667 -11.735 1.00 84.50 94 PHE A CA 1
ATOM 724 C C . PHE A 1 94 ? 9.952 5.924 -11.205 1.00 84.50 94 PHE A C 1
ATOM 726 O O . PHE A 1 94 ? 10.167 5.939 -9.993 1.00 84.50 94 PHE A O 1
ATOM 733 N N . PHE A 1 95 ? 10.913 6.149 -12.103 1.00 83.69 95 PHE A N 1
ATOM 734 C CA . PHE A 1 95 ? 12.321 6.322 -11.744 1.00 83.69 95 PHE A CA 1
ATOM 735 C C . PHE A 1 95 ? 12.652 7.739 -11.271 1.00 83.69 95 PHE A C 1
ATOM 737 O O . PHE A 1 95 ? 13.686 7.937 -10.640 1.00 83.69 95 PHE A O 1
ATOM 744 N N . THR A 1 96 ? 11.778 8.715 -11.531 1.00 80.19 96 THR A N 1
ATOM 745 C CA . THR A 1 96 ? 11.965 10.113 -11.115 1.00 80.19 96 THR A CA 1
ATOM 746 C C . THR A 1 96 ? 11.176 10.481 -9.854 1.00 80.19 96 THR A C 1
ATOM 748 O O . THR A 1 96 ? 11.399 11.546 -9.281 1.00 80.19 96 THR A O 1
ATOM 751 N N . LYS A 1 97 ? 10.267 9.614 -9.383 1.00 73.12 97 LYS A N 1
ATOM 752 C CA . LYS A 1 97 ? 9.428 9.852 -8.194 1.00 73.12 97 LYS A CA 1
ATOM 753 C C . LYS A 1 97 ? 10.096 9.437 -6.872 1.00 73.12 97 LYS A C 1
ATOM 755 O O . LYS A 1 97 ? 10.982 8.578 -6.818 1.00 73.12 97 LYS A O 1
ATOM 760 N N . CYS A 1 98 ? 9.630 10.055 -5.782 1.00 63.75 98 CYS A N 1
ATOM 761 C CA . CYS A 1 98 ? 10.126 9.856 -4.414 1.00 63.75 98 CYS A CA 1
ATOM 762 C C . CYS A 1 98 ? 9.756 8.473 -3.823 1.00 63.75 98 CYS A C 1
ATOM 764 O O . CYS A 1 98 ? 8.959 7.720 -4.391 1.00 63.75 98 CYS A O 1
ATOM 766 N N . GLU A 1 99 ? 10.387 8.135 -2.694 1.00 69.25 99 GLU A N 1
ATOM 767 C CA . GLU A 1 99 ? 10.471 6.779 -2.123 1.00 69.25 99 GLU A CA 1
ATOM 768 C C . GLU A 1 99 ? 9.341 6.373 -1.185 1.00 69.25 99 GLU A C 1
ATOM 770 O O . GLU A 1 99 ? 9.035 5.184 -1.105 1.00 69.25 99 GLU A O 1
ATOM 775 N N . SER A 1 100 ? 8.762 7.324 -0.457 1.00 69.00 100 SER A N 1
ATOM 776 C CA . SER A 1 100 ? 7.815 7.041 0.623 1.00 69.00 100 SER A CA 1
ATOM 777 C C . SER A 1 100 ? 6.398 6.769 0.111 1.00 69.00 100 SER A C 1
ATOM 779 O O . SER A 1 100 ? 6.085 6.971 -1.062 1.00 69.00 100 SER A O 1
ATOM 781 N N . LEU A 1 101 ? 5.509 6.302 0.990 1.00 68.06 101 LEU A N 1
ATOM 782 C CA . LEU A 1 101 ? 4.076 6.254 0.703 1.00 68.06 101 LEU A CA 1
ATOM 783 C C . LEU A 1 101 ? 3.490 7.662 0.867 1.00 68.06 101 LEU A C 1
ATOM 785 O O . LEU A 1 101 ? 3.080 8.059 1.948 1.00 68.06 101 LEU A O 1
ATOM 789 N N . SER A 1 102 ? 3.484 8.444 -0.202 1.00 63.62 102 SER A N 1
ATOM 790 C CA . SER A 1 102 ? 2.743 9.704 -0.318 1.00 63.62 102 SER A CA 1
ATOM 791 C C . SER A 1 102 ? 2.115 9.762 -1.711 1.00 63.62 102 SER A C 1
ATOM 793 O O . SER A 1 102 ? 2.355 8.872 -2.534 1.00 63.62 102 SER A O 1
ATOM 795 N N . THR A 1 103 ? 1.294 10.772 -1.981 1.00 59.09 103 THR A N 1
ATOM 796 C CA . THR A 1 103 ? 0.608 10.928 -3.269 1.00 59.09 103 THR A CA 1
ATOM 797 C C . THR A 1 103 ? 1.611 10.915 -4.428 1.00 59.09 103 THR A C 1
ATOM 799 O O . THR A 1 103 ? 2.610 11.633 -4.404 1.00 59.09 103 THR A O 1
ATOM 802 N N . ASP A 1 104 ? 1.345 10.101 -5.453 1.00 57.00 104 ASP A N 1
ATOM 803 C CA . ASP A 1 104 ? 2.183 9.994 -6.665 1.00 57.00 104 ASP A CA 1
ATOM 804 C C . ASP A 1 104 ? 3.592 9.423 -6.481 1.00 57.00 104 ASP A C 1
ATOM 806 O O . ASP A 1 104 ? 4.477 9.694 -7.297 1.00 57.00 104 ASP A O 1
ATOM 810 N N . LEU A 1 105 ? 3.799 8.581 -5.464 1.00 79.06 105 LEU A N 1
ATOM 811 C CA . LEU A 1 105 ? 5.101 7.976 -5.172 1.00 79.06 105 LEU A CA 1
ATOM 812 C C . LEU A 1 105 ? 5.218 6.495 -5.563 1.00 79.06 105 LEU A C 1
ATOM 814 O O . LEU A 1 105 ? 4.237 5.806 -5.860 1.00 79.06 105 LEU A O 1
ATOM 818 N N . ARG A 1 106 ? 6.464 5.994 -5.582 1.00 83.69 106 ARG A N 1
ATOM 819 C CA . ARG A 1 106 ? 6.810 4.649 -6.080 1.00 83.69 106 ARG A CA 1
ATOM 820 C C . ARG A 1 106 ? 5.953 3.523 -5.477 1.00 83.69 106 ARG A C 1
ATOM 822 O O . ARG A 1 106 ? 5.506 2.681 -6.261 1.00 83.69 106 ARG A O 1
ATOM 829 N N . PRO A 1 107 ? 5.661 3.483 -4.160 1.00 87.06 107 PRO A N 1
ATOM 830 C CA . PRO A 1 107 ? 4.837 2.415 -3.599 1.00 87.06 107 PRO A CA 1
ATOM 831 C C . PRO A 1 107 ? 3.415 2.376 -4.157 1.00 87.06 107 PRO A C 1
ATOM 833 O O . PRO A 1 107 ? 2.927 1.311 -4.534 1.00 87.06 107 PRO A O 1
ATOM 836 N N . GLY A 1 108 ? 2.758 3.528 -4.292 1.00 87.12 108 GLY A N 1
ATOM 837 C CA . GLY A 1 108 ? 1.408 3.579 -4.847 1.00 87.12 108 GLY A CA 1
ATOM 838 C C . GL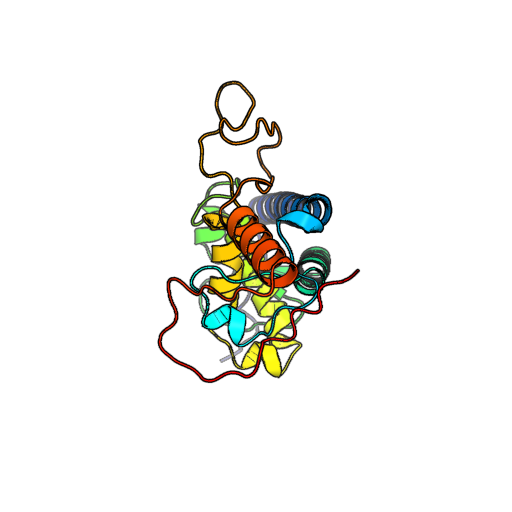Y A 1 108 ? 1.365 3.253 -6.342 1.00 87.12 108 GLY A C 1
ATOM 839 O O . GLY A 1 108 ? 0.451 2.557 -6.797 1.00 87.12 108 GLY A O 1
ATOM 840 N N . LEU A 1 109 ? 2.402 3.631 -7.101 1.00 87.44 109 LEU A N 1
ATOM 841 C CA . LEU A 1 109 ? 2.570 3.175 -8.485 1.00 87.44 109 LEU A CA 1
ATOM 842 C C . LEU A 1 109 ? 2.706 1.647 -8.563 1.00 87.44 109 LEU A C 1
ATOM 844 O O . LEU A 1 109 ? 2.036 1.024 -9.388 1.00 87.44 109 LEU A O 1
ATOM 848 N N . LEU A 1 110 ? 3.501 1.018 -7.689 1.00 89.94 110 LEU A N 1
ATOM 849 C CA . LEU A 1 110 ? 3.621 -0.444 -7.649 1.00 89.94 110 LEU A CA 1
ATOM 850 C C . LEU A 1 110 ? 2.321 -1.132 -7.224 1.00 89.94 110 LEU A C 1
ATOM 852 O O . LEU A 1 110 ? 1.976 -2.159 -7.808 1.00 89.94 110 LEU A O 1
ATOM 856 N N . ILE A 1 111 ? 1.566 -0.566 -6.279 1.00 90.44 111 ILE A N 1
ATOM 857 C CA . ILE A 1 111 ? 0.235 -1.067 -5.897 1.00 90.44 111 ILE A CA 1
ATOM 858 C C . ILE A 1 111 ? -0.718 -1.030 -7.097 1.00 90.44 111 ILE A C 1
ATOM 860 O O . ILE A 1 111 ? -1.424 -2.008 -7.354 1.00 90.44 111 ILE A O 1
ATOM 864 N N . SER A 1 112 ? -0.698 0.048 -7.884 1.00 87.69 112 SER A N 1
ATOM 865 C CA . SER A 1 112 ? -1.490 0.161 -9.115 1.00 87.69 112 SER A CA 1
ATOM 866 C C . SER A 1 112 ? -1.091 -0.894 -10.158 1.00 87.69 112 SER A C 1
ATOM 868 O O . SER A 1 112 ? -1.953 -1.590 -10.703 1.00 87.69 112 SER A O 1
ATOM 870 N N . GLN A 1 113 ? 0.212 -1.108 -10.383 1.00 86.50 113 GLN A N 1
ATOM 871 C CA . GLN A 1 113 ? 0.698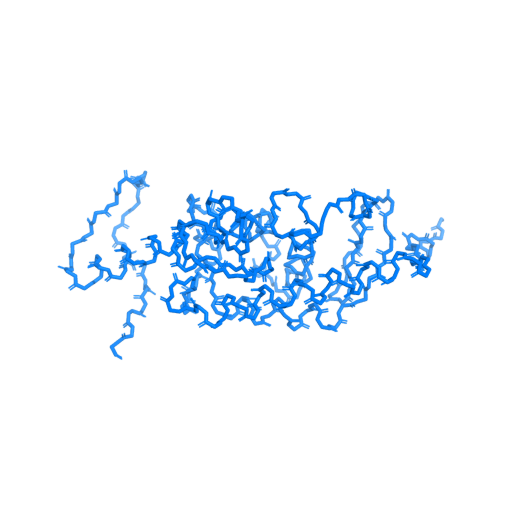 -2.144 -11.309 1.00 86.50 113 GLN A CA 1
ATOM 872 C C . GLN A 1 113 ? 0.376 -3.567 -10.828 1.00 86.50 113 GLN A C 1
ATOM 874 O O . GLN A 1 113 ? -0.045 -4.413 -11.620 1.00 86.50 113 GLN A O 1
ATOM 879 N N . ALA A 1 114 ? 0.519 -3.846 -9.532 1.00 88.69 114 ALA A N 1
ATOM 880 C CA . ALA A 1 114 ? 0.170 -5.141 -8.956 1.00 88.69 114 ALA A CA 1
ATOM 881 C C . ALA A 1 114 ? -1.338 -5.412 -9.059 1.00 88.69 114 ALA A C 1
ATOM 883 O O . ALA A 1 114 ? -1.748 -6.497 -9.476 1.00 88.69 114 ALA A O 1
ATOM 884 N N . SER A 1 115 ? -2.160 -4.396 -8.784 1.00 87.38 115 SER A N 1
ATOM 885 C CA . SER A 1 115 ? -3.614 -4.449 -8.976 1.00 87.38 115 SER A CA 1
ATOM 886 C C . SER A 1 115 ? -3.967 -4.773 -10.426 1.00 87.38 115 SER A C 1
ATOM 888 O O . SER A 1 115 ? -4.866 -5.565 -10.687 1.00 87.38 115 SER A O 1
ATOM 890 N N . ARG A 1 116 ? -3.213 -4.234 -11.389 1.00 84.12 116 ARG A N 1
ATOM 891 C CA . ARG A 1 116 ? -3.399 -4.526 -12.813 1.00 84.12 116 ARG A CA 1
ATOM 892 C C . ARG A 1 116 ? -3.068 -5.976 -13.170 1.00 84.12 116 ARG A C 1
ATOM 894 O O . ARG A 1 116 ? -3.815 -6.602 -13.924 1.00 84.12 116 ARG A O 1
ATOM 901 N N . CYS A 1 117 ? -2.003 -6.533 -12.595 1.00 84.06 117 CYS A N 1
ATOM 902 C CA . CYS A 1 117 ? -1.662 -7.950 -12.759 1.00 84.06 117 CYS A CA 1
ATOM 903 C C . CYS A 1 117 ? -2.756 -8.865 -12.176 1.00 84.06 117 CYS A C 1
ATOM 905 O O . CYS A 1 117 ? -3.089 -9.890 -12.776 1.00 84.06 117 CYS A O 1
ATOM 907 N N . LEU A 1 118 ? -3.361 -8.481 -11.043 1.00 82.44 118 LEU A N 1
ATOM 908 C CA . LEU A 1 118 ? -4.529 -9.173 -10.481 1.00 82.44 118 LEU A CA 1
ATOM 909 C C . LEU A 1 118 ? -5.755 -9.057 -11.386 1.00 82.44 118 LEU A C 1
ATOM 911 O O . LEU A 1 118 ? -6.433 -10.061 -11.616 1.00 82.44 118 LEU A O 1
ATOM 915 N N . SER A 1 119 ? -6.010 -7.864 -11.940 1.00 76.12 119 SER A N 1
ATOM 916 C CA . SER A 1 119 ? -7.098 -7.651 -12.891 1.00 76.12 119 SER A CA 1
ATOM 917 C C . SER A 1 119 ? -6.989 -8.605 -14.063 1.00 76.12 119 SER A C 1
ATOM 919 O O . SER A 1 119 ? -7.969 -9.255 -14.392 1.00 76.12 119 SER A O 1
ATOM 921 N N . TYR A 1 120 ? -5.799 -8.786 -14.631 1.00 65.19 120 TYR A N 1
ATOM 922 C CA . TYR A 1 120 ? -5.598 -9.711 -15.744 1.00 65.19 120 TYR A CA 1
ATOM 923 C C . TYR A 1 120 ? -6.045 -11.152 -15.423 1.00 65.19 120 TYR A C 1
ATOM 925 O O . TYR A 1 120 ? -6.708 -11.795 -16.241 1.00 65.19 120 TYR A O 1
ATOM 933 N N . LYS A 1 121 ? -5.764 -11.641 -14.206 1.00 67.81 121 LYS A N 1
ATOM 934 C CA . LYS A 1 121 ? -6.100 -13.008 -13.768 1.00 67.81 121 LYS A CA 1
ATOM 935 C C . LYS A 1 121 ? -7.598 -13.234 -13.504 1.00 67.81 121 LYS A C 1
ATOM 937 O O . LYS A 1 121 ? -8.023 -14.383 -13.449 1.00 67.81 121 LYS A O 1
ATOM 942 N N . SER A 1 122 ? -8.417 -12.187 -13.370 1.00 68.38 122 SER A N 1
ATOM 943 C CA . SER A 1 122 ? -9.822 -12.306 -12.943 1.00 68.38 122 SER A CA 1
ATOM 944 C C . SER A 1 122 ? -10.794 -11.579 -13.866 1.00 68.38 122 SER A C 1
ATOM 946 O O . SER A 1 122 ? -10.671 -10.383 -14.115 1.00 68.38 122 SER A O 1
ATOM 948 N N . VAL A 1 123 ? -11.829 -12.285 -14.327 1.00 65.00 123 VAL A N 1
ATOM 949 C CA . VAL A 1 123 ? -12.893 -11.710 -15.175 1.00 65.00 123 VAL A CA 1
ATOM 950 C C . VAL A 1 123 ? -13.626 -10.562 -14.470 1.00 65.00 123 VAL A C 1
ATOM 952 O O . VAL A 1 123 ? -13.992 -9.586 -15.120 1.00 65.00 123 VAL A O 1
ATOM 955 N N . VAL A 1 124 ? -13.808 -10.654 -13.149 1.00 64.75 124 VAL A N 1
ATOM 956 C CA . VAL A 1 124 ? -14.490 -9.628 -12.343 1.00 64.75 124 VAL A CA 1
ATOM 957 C C . VAL A 1 124 ? -13.668 -8.340 -12.319 1.00 64.75 124 VAL A C 1
ATOM 959 O O . VAL A 1 124 ? -14.179 -7.262 -12.607 1.00 64.75 124 VAL A O 1
ATOM 962 N N . TRP A 1 125 ? -12.366 -8.459 -12.067 1.00 63.78 125 TRP A N 1
ATOM 963 C CA . TRP A 1 125 ? -11.465 -7.316 -11.949 1.00 63.78 125 TRP A CA 1
ATOM 964 C C . TRP A 1 125 ? -11.094 -6.686 -13.305 1.00 63.78 125 TRP A C 1
ATOM 966 O O . TRP A 1 125 ? -10.761 -5.503 -13.348 1.00 63.78 125 TRP A O 1
ATOM 976 N N . ARG A 1 126 ? -11.180 -7.428 -14.425 1.00 62.62 126 ARG A N 1
ATOM 977 C CA . ARG A 1 126 ? -11.009 -6.870 -15.787 1.00 62.62 126 ARG A CA 1
ATOM 978 C C . ARG A 1 126 ? -12.079 -5.849 -16.162 1.00 62.62 126 ARG A C 1
ATOM 980 O O . ARG A 1 126 ? -11.811 -4.977 -16.981 1.00 62.62 126 ARG A O 1
ATOM 987 N N . LYS A 1 127 ? -13.276 -5.949 -15.581 1.00 65.00 127 LYS A N 1
ATOM 988 C CA . LYS A 1 127 ? -14.407 -5.063 -15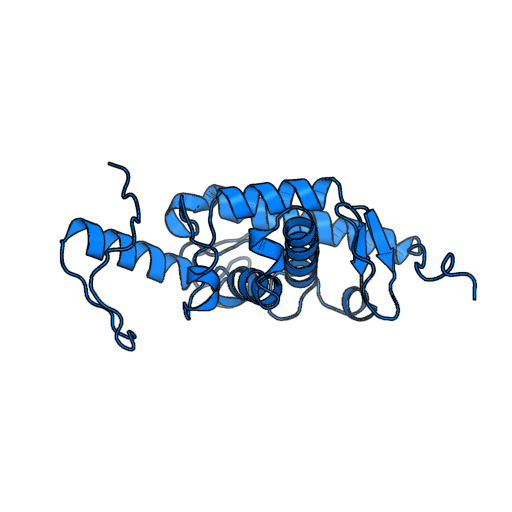.889 1.00 65.00 127 LYS A CA 1
ATOM 989 C C . LYS A 1 127 ? -14.354 -3.719 -15.154 1.00 65.00 127 LYS A C 1
ATOM 991 O O . LYS A 1 127 ? -15.254 -2.909 -15.338 1.00 65.00 127 LYS A O 1
ATOM 996 N N . LEU A 1 128 ? -13.315 -3.467 -14.350 1.00 65.81 128 LEU A N 1
ATOM 997 C CA . LEU A 1 128 ? -13.202 -2.278 -13.500 1.00 65.81 128 LEU A CA 1
ATOM 998 C C . LEU A 1 128 ? -11.898 -1.511 -13.799 1.00 65.81 128 LEU A C 1
ATOM 1000 O O . LEU A 1 128 ? -10.938 -1.613 -13.034 1.00 65.81 128 LEU A O 1
ATOM 1004 N N . PRO A 1 129 ? -11.826 -0.729 -14.896 1.00 61.16 129 PRO A N 1
ATOM 1005 C CA . PRO A 1 129 ? -10.609 -0.004 -15.282 1.00 61.16 129 PRO A CA 1
ATOM 1006 C C . PRO A 1 129 ? -10.112 0.969 -14.204 1.00 61.16 129 PRO A C 1
ATOM 1008 O O . PRO A 1 129 ? -8.908 1.124 -14.014 1.00 61.16 129 PRO A O 1
ATOM 1011 N N . ALA A 1 130 ? -11.039 1.576 -13.456 1.00 75.00 130 ALA A N 1
ATOM 1012 C CA . ALA A 1 130 ? -10.739 2.531 -12.390 1.00 75.00 130 ALA A CA 1
ATOM 1013 C C . ALA A 1 130 ? -10.183 1.881 -11.110 1.00 75.00 130 ALA A C 1
ATOM 1015 O O . ALA A 1 130 ? -9.609 2.570 -10.272 1.00 75.00 130 ALA A O 1
ATOM 1016 N N . LEU A 1 131 ? -10.282 0.554 -10.972 1.00 79.56 131 LEU A N 1
ATOM 1017 C CA . LEU A 1 131 ? -9.933 -0.158 -9.745 1.00 79.56 131 LEU A CA 1
ATOM 1018 C C . LEU A 1 131 ? -8.491 0.084 -9.291 1.00 79.56 131 LEU A C 1
ATOM 1020 O O . LEU A 1 131 ? -8.230 0.242 -8.104 1.00 79.56 131 LEU A O 1
ATOM 1024 N N . GLN A 1 132 ? -7.543 0.090 -10.224 1.00 83.88 132 GLN A N 1
ATOM 1025 C CA . GLN A 1 132 ? -6.124 0.251 -9.895 1.00 83.88 132 GLN A CA 1
ATOM 1026 C C . GLN A 1 132 ? -5.864 1.617 -9.261 1.00 83.88 132 GLN A C 1
ATOM 1028 O O . GLN A 1 132 ? -5.104 1.719 -8.300 1.00 83.88 132 GLN A O 1
ATOM 1033 N N . GLN A 1 133 ? -6.537 2.650 -9.777 1.00 83.50 133 GLN A N 1
ATOM 1034 C CA . GLN A 1 133 ? -6.479 3.991 -9.219 1.00 83.50 133 GLN A CA 1
ATOM 1035 C C . GLN A 1 133 ? -7.195 4.047 -7.870 1.00 83.50 133 GLN A C 1
ATOM 1037 O O . GLN A 1 133 ? -6.652 4.611 -6.931 1.00 83.50 133 GLN A O 1
ATOM 1042 N N . THR A 1 134 ? -8.352 3.397 -7.738 1.00 86.88 134 THR A N 1
ATOM 1043 C CA . THR A 1 134 ? -9.086 3.291 -6.472 1.00 86.88 134 THR A CA 1
ATOM 1044 C C . THR A 1 134 ? -8.243 2.659 -5.364 1.00 86.88 134 THR A C 1
ATOM 1046 O O . THR A 1 134 ? -8.120 3.237 -4.288 1.00 86.88 134 THR A O 1
ATOM 1049 N N . ILE A 1 135 ? -7.628 1.498 -5.618 1.00 89.69 135 ILE A N 1
ATOM 1050 C CA . ILE A 1 135 ? -6.790 0.797 -4.632 1.00 89.69 135 ILE A CA 1
ATOM 1051 C C . ILE A 1 135 ? -5.582 1.660 -4.272 1.00 89.69 135 ILE A C 1
ATOM 1053 O O . ILE A 1 135 ? -5.268 1.834 -3.099 1.00 89.69 135 ILE A O 1
ATOM 1057 N N . ARG A 1 136 ? -4.926 2.249 -5.274 1.00 90.56 136 ARG A N 1
ATOM 1058 C CA . ARG A 1 136 ? -3.804 3.162 -5.060 1.00 90.56 136 ARG A CA 1
ATOM 1059 C C . ARG A 1 136 ? -4.193 4.351 -4.179 1.00 90.56 136 ARG A C 1
ATOM 1061 O O . ARG A 1 136 ? -3.514 4.616 -3.194 1.00 90.56 136 ARG A O 1
ATOM 1068 N N . THR A 1 137 ? -5.292 5.027 -4.501 1.00 88.44 137 THR A N 1
ATOM 1069 C CA . THR A 1 137 ? -5.826 6.151 -3.725 1.00 88.44 137 THR A CA 1
ATOM 1070 C C . THR A 1 137 ? -6.178 5.732 -2.297 1.00 88.44 137 THR A C 1
ATOM 1072 O O . THR A 1 137 ? -5.914 6.490 -1.365 1.00 88.44 137 THR A O 1
ATOM 1075 N N . ALA A 1 138 ? -6.704 4.519 -2.097 1.00 91.56 138 ALA A N 1
ATOM 1076 C CA . ALA A 1 138 ? -6.967 3.986 -0.763 1.00 91.56 138 ALA A CA 1
ATOM 1077 C C . ALA A 1 138 ? -5.695 3.987 0.097 1.00 91.56 138 ALA A C 1
ATOM 1079 O O . ALA A 1 138 ? -5.702 4.519 1.203 1.00 91.56 138 ALA A O 1
ATOM 1080 N N . PHE A 1 139 ? -4.589 3.464 -0.435 1.00 92.94 139 PHE A N 1
ATOM 1081 C CA . PHE A 1 139 ? -3.317 3.416 0.284 1.00 92.94 139 PHE A CA 1
ATOM 1082 C C . PHE A 1 139 ? -2.656 4.790 0.432 1.00 92.94 139 PHE A C 1
ATOM 1084 O O . PHE A 1 139 ? -2.229 5.135 1.528 1.00 92.94 139 PHE A O 1
ATOM 1091 N N . GLU A 1 140 ? -2.578 5.580 -0.643 1.00 91.31 140 GLU A N 1
ATOM 1092 C CA . GLU A 1 140 ? -1.864 6.866 -0.633 1.00 91.31 140 GLU A CA 1
ATOM 1093 C C . GLU A 1 140 ? -2.569 7.936 0.211 1.00 91.31 140 GLU A C 1
ATOM 1095 O O . GLU A 1 140 ? -1.889 8.759 0.824 1.00 91.31 140 GLU A O 1
ATOM 1100 N N . GLN A 1 141 ? -3.907 7.932 0.241 1.00 89.50 141 GLN A N 1
ATOM 1101 C CA . GLN A 1 141 ? -4.697 9.024 0.823 1.00 89.50 141 GLN A CA 1
ATOM 1102 C C . GLN A 1 141 ? -5.553 8.594 2.014 1.00 89.50 141 GLN A C 1
ATOM 1104 O O . GLN A 1 141 ? -5.695 9.359 2.961 1.00 89.50 141 GLN A O 1
ATOM 1109 N N . ARG A 1 142 ? -6.148 7.395 1.977 1.00 92.00 142 ARG A N 1
ATOM 1110 C CA . ARG A 1 142 ? -7.163 6.996 2.971 1.00 92.00 142 ARG A CA 1
ATOM 1111 C C . ARG A 1 142 ? -6.604 6.175 4.118 1.00 92.00 142 ARG A C 1
ATOM 1113 O O . ARG A 1 142 ? -7.135 6.267 5.214 1.00 92.00 142 ARG A O 1
ATOM 1120 N N . MET A 1 143 ? -5.553 5.395 3.877 1.00 94.38 143 MET A N 1
ATOM 1121 C CA . MET A 1 143 ? -4.852 4.598 4.891 1.00 94.38 143 MET A CA 1
ATOM 1122 C C . MET A 1 143 ? -3.579 5.266 5.402 1.00 94.38 143 MET A C 1
ATOM 1124 O O . MET A 1 143 ? -2.999 4.811 6.384 1.00 94.38 143 MET A O 1
ATOM 1128 N N . ASN A 1 144 ? -3.112 6.310 4.726 1.00 92.75 144 ASN A N 1
ATOM 1129 C CA . ASN A 1 144 ? -1.863 6.972 5.060 1.00 92.75 144 ASN A CA 1
ATOM 1130 C C . ASN A 1 144 ? -1.993 7.856 6.309 1.00 92.75 144 ASN A C 1
ATOM 1132 O O . ASN A 1 144 ? -3.094 8.171 6.771 1.00 92.75 144 ASN A O 1
ATOM 1136 N N . HIS A 1 145 ? -0.849 8.268 6.844 1.00 92.56 145 HIS A N 1
ATOM 1137 C CA . HIS A 1 145 ? -0.770 9.277 7.893 1.00 92.56 145 HIS A CA 1
ATOM 1138 C C . HIS A 1 145 ? -1.265 10.623 7.360 1.00 92.56 145 HIS A C 1
ATOM 1140 O O . HIS A 1 145 ? -0.856 11.067 6.289 1.00 92.56 145 HIS A O 1
ATOM 1146 N N . ARG A 1 146 ? -2.159 11.270 8.116 1.00 86.88 146 ARG A N 1
ATOM 1147 C CA . ARG A 1 146 ? -2.689 12.605 7.783 1.00 86.88 146 ARG A CA 1
ATOM 1148 C C . ARG A 1 146 ? -1.709 13.724 8.118 1.00 86.88 146 ARG A C 1
ATOM 1150 O O . ARG A 1 146 ? -1.738 14.780 7.497 1.00 86.88 146 ARG A O 1
ATOM 1157 N N . GLU A 1 147 ? -0.889 13.496 9.136 1.00 87.38 147 GLU A N 1
ATOM 1158 C CA . GLU A 1 147 ? 0.034 14.487 9.675 1.00 87.38 147 GLU A CA 1
ATOM 1159 C C . GLU A 1 147 ? 1.470 14.184 9.261 1.00 87.38 147 GLU A C 1
ATOM 1161 O O . GLU A 1 147 ? 1.810 13.068 8.867 1.00 87.38 147 GLU A O 1
ATOM 1166 N N . ASN A 1 148 ? 2.320 15.201 9.356 1.00 86.44 148 ASN A N 1
ATOM 1167 C CA . ASN A 1 148 ? 3.712 15.102 8.951 1.00 86.44 148 ASN A CA 1
ATOM 1168 C C . ASN A 1 148 ? 4.528 14.232 9.914 1.00 86.44 148 ASN A C 1
ATOM 1170 O O . ASN A 1 148 ? 4.223 14.105 11.101 1.00 86.44 148 ASN A O 1
ATOM 1174 N N . TYR A 1 149 ? 5.609 13.667 9.382 1.00 87.31 149 TYR A N 1
ATOM 1175 C CA . TYR A 1 149 ? 6.628 12.995 10.174 1.00 87.31 149 TYR A CA 1
ATOM 1176 C C . TYR A 1 149 ? 7.619 14.031 10.716 1.00 87.31 149 TYR A C 1
ATOM 1178 O O . TYR A 1 149 ? 8.402 14.591 9.945 1.00 87.31 149 TYR A O 1
ATOM 1186 N N . VAL A 1 150 ? 7.598 14.274 12.024 1.00 89.19 150 VAL A N 1
ATOM 1187 C CA . VAL A 1 150 ? 8.419 15.283 12.712 1.00 89.19 150 VAL A CA 1
ATOM 1188 C C . VAL A 1 150 ? 9.118 14.624 13.903 1.00 89.19 150 VAL A C 1
ATOM 1190 O O . VAL A 1 150 ? 8.543 13.772 14.574 1.00 89.19 150 VAL A O 1
ATOM 1193 N N . ASP A 1 151 ? 10.393 14.952 14.118 1.00 91.00 151 ASP A N 1
ATOM 1194 C CA . ASP A 1 151 ? 11.192 14.486 15.266 1.00 91.00 151 ASP A CA 1
ATOM 1195 C C . ASP A 1 151 ? 11.176 12.965 15.510 1.00 91.00 151 ASP A C 1
ATOM 1197 O O . ASP A 1 151 ? 11.217 12.483 16.638 1.00 91.00 151 ASP A O 1
ATOM 1201 N N . GLY A 1 152 ? 11.139 12.180 14.428 1.00 91.44 152 GLY A N 1
ATOM 1202 C CA . GLY A 1 152 ? 11.210 10.720 14.507 1.00 91.44 152 GLY A CA 1
ATOM 1203 C C . GLY A 1 152 ? 9.863 10.005 14.632 1.00 91.44 152 GLY A C 1
ATOM 1204 O O . GLY A 1 152 ? 9.871 8.788 14.792 1.00 91.44 152 GLY A O 1
ATOM 1205 N N . SER A 1 153 ? 8.728 10.704 14.522 1.00 93.94 153 SER A N 1
ATOM 1206 C CA . SER A 1 153 ? 7.405 10.065 14.523 1.00 93.94 153 SER A CA 1
ATOM 1207 C C . SER A 1 153 ? 6.342 10.848 13.743 1.00 93.94 153 SER A C 1
ATOM 1209 O O . SER A 1 153 ? 6.511 12.026 13.434 1.00 93.94 153 SER A O 1
ATOM 1211 N N . TYR A 1 154 ? 5.231 10.196 13.407 1.00 92.00 154 TYR A N 1
ATOM 1212 C CA . TYR A 1 154 ? 4.038 10.855 12.877 1.00 92.00 154 TYR A CA 1
ATOM 1213 C C . TYR A 1 154 ? 3.204 11.460 14.003 1.00 92.00 154 TYR A C 1
ATOM 1215 O O . TYR A 1 154 ? 2.741 10.735 14.883 1.00 92.00 154 TYR A O 1
ATOM 1223 N N . SER A 1 155 ? 2.911 12.758 13.931 1.00 91.06 155 SER A N 1
ATOM 1224 C CA . SER A 1 155 ? 2.156 13.466 14.978 1.00 91.06 155 SER A CA 1
ATOM 1225 C C . SER A 1 155 ? 0.746 12.896 15.224 1.00 91.06 155 SER A C 1
ATOM 1227 O O . SER A 1 155 ? 0.291 12.851 16.366 1.00 91.06 155 SER A O 1
ATOM 1229 N N . CYS A 1 156 ? 0.102 12.329 14.196 1.00 91.38 156 CYS A N 1
ATOM 1230 C CA . CYS A 1 156 ? -1.260 11.798 14.312 1.00 91.38 156 CYS A CA 1
ATOM 1231 C C . CYS A 1 156 ? -1.376 10.547 15.207 1.00 91.38 156 CYS A C 1
ATOM 1233 O O . CYS A 1 156 ? -2.400 10.336 15.863 1.00 91.38 156 CYS A O 1
ATOM 1235 N N . CYS A 1 157 ? -0.360 9.679 15.230 1.00 91.50 157 CYS A N 1
ATOM 1236 C CA . CYS A 1 157 ? -0.445 8.374 15.899 1.00 91.50 157 CYS A CA 1
ATOM 1237 C C . CYS A 1 157 ? 0.815 7.943 16.660 1.00 91.50 157 CYS A C 1
ATOM 1239 O O . CYS A 1 157 ? 0.764 6.934 17.355 1.00 91.50 157 CYS A O 1
ATOM 1241 N N . GLY A 1 158 ? 1.917 8.692 16.573 1.00 93.19 158 GLY A N 1
ATOM 1242 C CA . GLY A 1 158 ? 3.193 8.363 17.214 1.00 93.19 158 GLY A CA 1
ATOM 1243 C C . GLY A 1 158 ? 4.004 7.275 16.502 1.00 93.19 158 GLY A C 1
ATOM 1244 O O . GLY A 1 158 ? 5.042 6.859 17.005 1.00 93.19 158 GLY A O 1
ATOM 1245 N N . GLU A 1 159 ? 3.557 6.807 15.335 1.00 94.19 159 GLU A N 1
ATOM 1246 C CA . GLU A 1 159 ? 4.260 5.801 14.535 1.00 94.19 159 GLU A CA 1
ATOM 1247 C C . GLU A 1 159 ? 5.641 6.312 14.100 1.00 94.19 159 GLU A C 1
ATOM 1249 O O . GLU A 1 159 ? 5.776 7.434 13.613 1.00 94.19 159 GLU A O 1
ATOM 1254 N N . THR A 1 160 ? 6.667 5.479 14.258 1.00 93.12 160 THR A N 1
ATOM 1255 C CA . THR A 1 160 ? 8.065 5.827 13.934 1.00 93.12 160 THR A CA 1
ATOM 1256 C C . THR A 1 160 ? 8.505 5.235 12.596 1.00 93.12 160 THR A C 1
ATOM 1258 O O . THR A 1 160 ? 9.495 5.659 12.002 1.00 93.12 160 THR A O 1
ATOM 1261 N N . SER A 1 161 ? 7.757 4.268 12.059 1.00 90.69 161 SER A N 1
ATOM 1262 C CA . SER A 1 161 ? 8.047 3.696 10.748 1.00 90.69 161 SER A CA 1
ATOM 1263 C C . SER A 1 161 ? 7.543 4.601 9.622 1.00 90.69 161 SER A C 1
ATOM 1265 O O . SER A 1 161 ? 6.339 4.732 9.433 1.00 90.69 161 SER A O 1
ATOM 1267 N N . ARG A 1 162 ? 8.444 5.168 8.809 1.00 86.06 162 ARG A N 1
ATOM 1268 C CA . ARG A 1 162 ? 8.096 6.008 7.637 1.00 86.06 162 ARG A CA 1
ATOM 1269 C C . ARG A 1 162 ? 7.395 5.266 6.490 1.00 86.06 162 ARG A C 1
ATOM 1271 O O . ARG A 1 162 ? 6.742 5.897 5.666 1.00 86.06 162 ARG A O 1
ATOM 1278 N N . ASP A 1 163 ? 7.539 3.945 6.427 1.00 84.81 163 ASP A N 1
ATOM 1279 C CA . ASP A 1 163 ? 6.940 3.090 5.393 1.00 84.81 163 ASP A CA 1
ATOM 1280 C C . ASP A 1 163 ? 5.765 2.295 5.987 1.00 84.81 163 ASP A C 1
ATOM 1282 O O . ASP A 1 163 ? 5.748 1.062 5.965 1.00 84.81 163 ASP A O 1
ATOM 1286 N N . SER A 1 164 ? 4.809 3.002 6.589 1.00 91.75 164 SER A N 1
ATOM 1287 C CA . SER A 1 164 ? 3.678 2.414 7.314 1.00 91.75 164 SER A CA 1
ATOM 1288 C C . SER A 1 164 ? 2.353 3.070 6.937 1.00 91.75 164 SER A C 1
ATOM 1290 O O . SER A 1 164 ? 2.312 4.181 6.408 1.00 91.75 164 SER A O 1
ATOM 1292 N N . VAL A 1 165 ? 1.261 2.373 7.232 1.00 95.12 165 VAL A N 1
ATOM 1293 C CA . VAL A 1 165 ? -0.096 2.923 7.186 1.00 95.12 165 VAL A CA 1
ATOM 1294 C C . VAL A 1 165 ? -0.545 3.326 8.591 1.00 95.12 165 VAL A C 1
ATOM 1296 O O . VAL A 1 165 ? -0.041 2.831 9.601 1.00 95.12 165 VAL A O 1
ATOM 1299 N N . CYS A 1 166 ? -1.499 4.243 8.677 1.00 95.75 166 CYS A N 1
ATOM 1300 C CA . CYS A 1 166 ? -1.918 4.849 9.931 1.00 95.75 166 CYS A CA 1
ATOM 1301 C C . CYS A 1 166 ? -3.186 4.189 10.473 1.00 95.75 166 CYS A C 1
ATOM 1303 O O . CYS A 1 166 ? -4.243 4.251 9.847 1.00 95.75 166 CYS A O 1
ATOM 1305 N N . GLU A 1 167 ? -3.124 3.634 11.684 1.00 94.69 167 GLU A N 1
ATOM 1306 C CA . GLU A 1 167 ? -4.285 3.062 12.387 1.00 94.69 167 GLU A CA 1
ATOM 1307 C C . GLU A 1 167 ? -5.347 4.104 12.782 1.00 94.69 167 GLU A C 1
ATOM 1309 O O . GLU A 1 167 ? -6.454 3.733 13.157 1.00 94.69 167 GLU A O 1
ATOM 1314 N N . LYS A 1 168 ? -5.029 5.401 12.688 1.00 93.31 168 LYS A N 1
ATOM 1315 C CA . LYS A 1 168 ? -5.952 6.530 12.905 1.00 93.31 168 LYS A CA 1
ATOM 1316 C C . LYS A 1 168 ? -6.277 7.274 11.607 1.00 93.31 168 LYS A C 1
ATOM 1318 O O . LYS A 1 168 ? -6.690 8.430 11.628 1.00 93.31 168 LYS A O 1
ATOM 1323 N N . SER A 1 169 ? -6.038 6.629 10.469 1.00 93.81 169 SER A N 1
ATOM 1324 C CA . SER A 1 169 ? -6.349 7.180 9.155 1.00 93.81 169 SER A CA 1
ATOM 1325 C C . SER A 1 169 ? -7.855 7.330 8.927 1.00 93.81 169 SER A C 1
ATOM 1327 O O . SER A 1 169 ? -8.688 6.814 9.676 1.00 93.81 169 SER A O 1
ATOM 1329 N N . GLU A 1 170 ? -8.211 7.994 7.830 1.00 92.00 170 GLU A N 1
ATOM 1330 C CA . GLU A 1 170 ? -9.603 8.124 7.399 1.00 92.00 170 GLU A CA 1
ATOM 1331 C C . GLU A 1 170 ? -10.285 6.767 7.180 1.00 92.00 170 GLU A C 1
ATOM 1333 O O . GLU A 1 170 ? -11.455 6.591 7.523 1.00 92.00 170 GLU A O 1
ATOM 1338 N N . MET A 1 171 ? -9.549 5.785 6.652 1.00 91.38 171 MET A N 1
ATOM 1339 C CA . MET A 1 171 ? -10.043 4.420 6.489 1.00 91.38 171 MET A CA 1
ATOM 1340 C C . MET A 1 171 ? -10.438 3.812 7.836 1.00 91.38 171 MET A C 1
ATOM 1342 O O . MET A 1 171 ? -11.509 3.219 7.954 1.00 91.38 171 MET A O 1
ATOM 1346 N N . SER A 1 172 ? -9.608 4.015 8.861 1.00 92.06 172 SER A N 1
ATOM 1347 C CA . SER A 1 172 ? -9.880 3.520 10.211 1.00 92.06 172 SER A CA 1
ATOM 1348 C C . SER A 1 172 ? -11.105 4.164 10.840 1.00 92.06 172 SER A C 1
ATOM 1350 O O . SER A 1 172 ? -11.964 3.478 11.398 1.00 92.06 172 SER A O 1
ATOM 1352 N N . GLU A 1 173 ? -11.263 5.477 10.678 1.00 90.44 173 GLU A N 1
ATOM 1353 C CA . GLU A 1 173 ? -12.474 6.170 11.116 1.00 90.44 173 GLU A CA 1
ATOM 1354 C C . GLU A 1 173 ? -13.724 5.616 10.425 1.00 90.44 173 GLU A C 1
ATOM 1356 O O . GLU A 1 173 ? -14.730 5.358 11.092 1.00 90.44 173 GLU A O 1
ATOM 1361 N N . LYS A 1 174 ? -13.647 5.371 9.111 1.00 87.50 174 LYS A N 1
ATOM 1362 C CA . LYS A 1 174 ? -14.758 4.814 8.335 1.00 87.50 174 LYS A CA 1
ATOM 1363 C C . LYS A 1 174 ? -15.118 3.401 8.788 1.00 87.50 174 LYS A C 1
ATOM 1365 O O . LYS A 1 174 ? -16.298 3.124 8.992 1.00 87.50 174 LYS A O 1
ATOM 1370 N N . ILE A 1 175 ? -14.136 2.520 8.968 1.00 87.69 175 ILE A N 1
ATOM 1371 C CA . ILE A 1 175 ? -14.360 1.136 9.414 1.00 87.69 175 ILE A CA 1
ATOM 1372 C C . ILE A 1 175 ? -14.938 1.112 10.830 1.00 87.69 175 ILE A C 1
ATOM 1374 O O . ILE A 1 175 ? -15.939 0.440 11.074 1.00 87.69 175 ILE A O 1
ATOM 1378 N N . ARG A 1 176 ? -14.390 1.913 11.750 1.00 86.00 176 ARG A N 1
ATOM 1379 C CA . ARG A 1 176 ? -14.919 2.041 13.114 1.00 86.00 176 ARG A CA 1
ATOM 1380 C C . ARG A 1 176 ? -16.374 2.511 13.119 1.00 86.00 176 ARG A C 1
ATOM 1382 O O . ARG A 1 176 ? -17.186 1.966 13.862 1.00 86.00 176 ARG A O 1
ATOM 1389 N N . TYR A 1 177 ? -16.721 3.477 12.270 1.00 83.19 177 TYR A N 1
ATOM 1390 C CA . TYR A 1 177 ? -18.101 3.935 12.108 1.00 83.19 177 TYR A CA 1
ATOM 1391 C C . TYR A 1 177 ? -19.032 2.830 11.583 1.00 83.19 177 TYR A C 1
ATOM 1393 O O . TYR A 1 177 ? -20.128 2.627 12.111 1.00 83.19 177 TYR A O 1
ATOM 1401 N N . LEU A 1 178 ? -18.593 2.080 10.569 1.00 79.00 178 LEU A N 1
ATOM 1402 C CA . LEU A 1 178 ? -19.353 0.947 10.032 1.00 79.00 178 LEU A CA 1
ATOM 1403 C C . LEU A 1 178 ? -19.572 -0.139 11.096 1.00 79.00 178 LEU A C 1
ATOM 1405 O O . LEU A 1 178 ? -20.682 -0.644 11.230 1.00 79.00 178 LEU A O 1
ATOM 1409 N N . ASN A 1 179 ? -18.566 -0.427 11.921 1.00 77.06 179 ASN A N 1
ATOM 1410 C CA . ASN A 1 179 ? -18.694 -1.390 13.014 1.00 77.06 179 ASN A CA 1
ATOM 1411 C C . ASN A 1 179 ? -19.691 -0.918 14.088 1.00 77.06 179 ASN A C 1
ATOM 1413 O O . ASN A 1 179 ? -20.547 -1.693 14.509 1.00 77.06 179 ASN A O 1
ATOM 1417 N N . LEU A 1 180 ? -19.640 0.359 14.485 1.00 76.12 180 LEU A N 1
ATOM 1418 C CA . LEU A 1 180 ? -20.571 0.936 15.467 1.00 76.12 180 LEU A CA 1
ATOM 1419 C C . LEU A 1 180 ? -22.022 0.958 14.964 1.00 76.12 180 LEU A C 1
ATOM 1421 O O . LEU A 1 180 ? -22.944 0.624 15.710 1.00 76.12 180 LEU A O 1
ATOM 1425 N N . SER A 1 181 ? -22.242 1.330 13.701 1.00 66.88 181 SER A N 1
ATOM 1426 C CA . SER A 1 181 ? -23.586 1.323 13.098 1.00 66.88 181 SER A CA 1
ATOM 1427 C C . SER A 1 181 ? -24.173 -0.091 13.016 1.00 66.88 181 SER A C 1
ATOM 1429 O O . SER A 1 181 ? -25.353 -0.284 13.309 1.00 66.88 181 SER A O 1
ATOM 1431 N N . CYS A 1 182 ? -23.345 -1.102 12.732 1.00 63.34 182 CYS A N 1
ATOM 1432 C CA . CYS A 1 182 ? -23.772 -2.502 12.765 1.00 63.34 182 CYS A CA 1
ATOM 1433 C C . CYS A 1 182 ? -24.105 -2.993 14.184 1.00 63.34 182 CYS A C 1
ATOM 1435 O O . CYS A 1 182 ? -25.066 -3.738 14.354 1.00 63.34 182 CYS A O 1
ATOM 1437 N N . GLN A 1 183 ? -23.353 -2.566 15.205 1.00 59.03 183 GLN A N 1
ATOM 1438 C CA . GLN A 1 183 ? -23.600 -2.946 16.606 1.00 59.03 183 GLN A CA 1
ATOM 1439 C C . GLN A 1 183 ? -24.856 -2.296 17.196 1.00 59.03 183 GLN A C 1
ATOM 1441 O O . GLN A 1 183 ? -25.540 -2.899 18.018 1.00 59.03 183 GLN A O 1
ATOM 1446 N N . THR A 1 184 ? -25.159 -1.063 16.791 1.00 55.12 184 THR A N 1
ATOM 1447 C CA . THR A 1 184 ? -26.286 -0.288 17.334 1.00 55.12 184 THR A CA 1
ATOM 1448 C C . THR A 1 184 ? -27.592 -0.501 16.570 1.00 55.12 184 THR A C 1
ATOM 1450 O O . THR A 1 184 ? -28.648 -0.106 17.056 1.00 55.12 184 THR A O 1
ATOM 1453 N N . GLY A 1 185 ? -27.547 -1.122 15.385 1.00 51.50 185 GLY A N 1
ATOM 1454 C CA . GLY A 1 185 ? -28.717 -1.302 14.520 1.00 51.50 185 GLY A CA 1
ATOM 1455 C C . GLY A 1 185 ? -29.228 0.001 13.892 1.00 51.50 185 GLY A C 1
ATOM 1456 O O . GLY A 1 185 ? -30.308 0.015 13.306 1.00 51.50 185 GLY A O 1
ATOM 1457 N N . ILE A 1 186 ? -28.470 1.097 14.003 1.00 48.94 186 ILE A N 1
ATOM 1458 C CA . ILE A 1 186 ? -28.848 2.415 13.496 1.00 48.94 186 ILE A CA 1
ATOM 1459 C C . ILE A 1 186 ? -28.036 2.700 12.227 1.00 48.94 186 ILE A C 1
ATOM 1461 O O . ILE A 1 186 ? -26.840 2.989 12.289 1.00 48.94 186 ILE A O 1
ATOM 1465 N N . SER A 1 187 ? -28.682 2.645 11.058 1.00 45.00 187 SER A N 1
ATOM 1466 C CA . SER A 1 187 ? -28.063 3.064 9.798 1.00 45.00 187 SER A CA 1
ATOM 1467 C C . SER A 1 187 ? -28.178 4.580 9.631 1.00 45.00 187 SER A C 1
ATOM 1469 O O . SER A 1 187 ? -29.242 5.087 9.276 1.00 45.00 187 SER A O 1
ATOM 1471 N N . TRP A 1 188 ? -27.082 5.306 9.832 1.00 38.41 188 TRP A N 1
ATOM 1472 C CA . TRP A 1 188 ? -26.943 6.667 9.319 1.00 38.41 188 TRP A CA 1
ATOM 1473 C C . TRP A 1 188 ? -25.968 6.633 8.140 1.00 38.41 188 TRP A C 1
ATOM 1475 O O . TRP A 1 188 ? -24.838 6.165 8.258 1.00 38.41 188 TRP A O 1
ATOM 1485 N N . PHE A 1 189 ? -26.418 7.104 6.981 1.00 45.16 189 PHE A N 1
ATOM 1486 C CA . PHE A 1 189 ? -25.570 7.342 5.818 1.00 45.16 189 PHE A CA 1
ATOM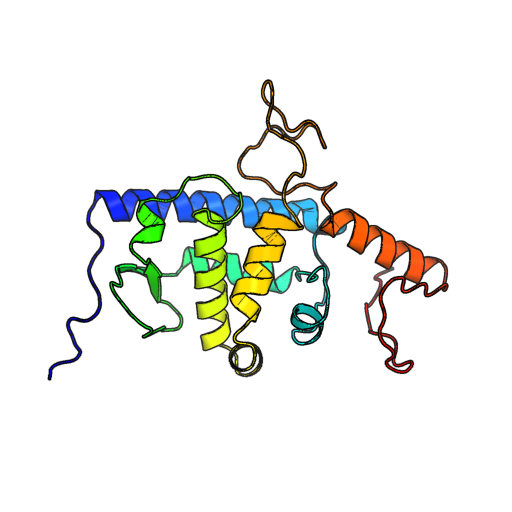 1487 C C . PHE A 1 189 ? -25.542 8.855 5.581 1.00 45.16 189 PHE A C 1
ATOM 1489 O O . PHE A 1 189 ? -26.548 9.388 5.119 1.00 45.16 189 PHE A O 1
ATOM 1496 N N . PRO A 1 190 ? -24.442 9.565 5.905 1.00 36.38 190 PRO A N 1
ATOM 1497 C CA . PRO A 1 190 ? -24.368 11.008 5.668 1.00 36.38 190 PRO A CA 1
ATOM 1498 C C . PRO A 1 190 ? -24.297 11.369 4.177 1.00 36.38 190 PRO A C 1
ATOM 1500 O O . PRO A 1 190 ? -24.671 12.474 3.820 1.00 36.38 190 PRO A O 1
ATOM 1503 N N . ASP A 1 191 ? -23.890 10.427 3.315 1.00 37.59 191 ASP A N 1
ATOM 1504 C CA . ASP A 1 191 ? -23.681 10.648 1.876 1.00 37.59 191 ASP A CA 1
ATOM 1505 C C . ASP A 1 191 ? -24.233 9.481 1.035 1.00 37.59 191 ASP A C 1
ATOM 1507 O O . ASP A 1 191 ? -23.485 8.778 0.349 1.00 37.59 191 ASP A O 1
ATOM 1511 N N . CYS A 1 192 ? -25.537 9.209 1.106 1.00 35.91 192 CYS A N 1
ATOM 1512 C CA . CYS A 1 192 ? -26.174 8.289 0.162 1.00 35.91 192 CYS A CA 1
ATOM 1513 C C . CYS A 1 192 ? -27.201 9.010 -0.703 1.00 35.91 192 CYS A C 1
ATOM 1515 O O . CYS A 1 192 ? -28.353 9.185 -0.310 1.00 35.91 192 CYS A O 1
ATOM 1517 N N . ASP A 1 193 ? -26.787 9.307 -1.935 1.00 34.41 193 ASP A N 1
ATOM 1518 C CA . ASP A 1 193 ? -27.697 9.217 -3.069 1.00 34.41 193 ASP A CA 1
ATOM 1519 C C . ASP A 1 193 ? -28.409 7.858 -3.018 1.00 34.41 193 ASP A C 1
ATOM 1521 O O . ASP A 1 193 ? -27.802 6.796 -2.842 1.00 34.41 193 ASP A O 1
ATOM 1525 N N . MET A 1 194 ? -29.733 7.933 -3.087 1.00 36.19 194 MET A N 1
ATOM 1526 C CA . MET A 1 194 ? -30.670 6.869 -2.761 1.00 36.19 194 MET A CA 1
ATOM 1527 C C . MET A 1 194 ? -30.429 5.572 -3.542 1.00 36.19 194 MET A C 1
ATOM 1529 O O . MET A 1 194 ? -30.587 5.552 -4.759 1.00 36.19 194 MET A O 1
ATOM 1533 N N . VAL A 1 195 ? -30.203 4.455 -2.837 1.00 34.38 195 VAL A N 1
ATOM 1534 C CA . VAL A 1 195 ? -30.597 3.118 -3.313 1.00 34.38 195 VAL A CA 1
ATOM 1535 C C . VAL A 1 195 ? -31.105 2.269 -2.137 1.00 34.38 195 VAL A C 1
ATOM 1537 O O . VAL A 1 195 ? -30.519 2.232 -1.062 1.00 34.38 195 VAL A O 1
ATOM 1540 N N . THR A 1 196 ? -32.237 1.619 -2.398 1.00 33.50 196 THR A N 1
ATOM 1541 C CA . THR A 1 196 ? -33.124 0.766 -1.585 1.00 33.50 196 THR A CA 1
ATOM 1542 C C . THR A 1 196 ? -32.482 -0.260 -0.630 1.00 33.50 196 THR A C 1
ATOM 1544 O O . THR A 1 196 ? -31.354 -0.698 -0.857 1.00 33.50 196 THR A O 1
ATOM 1547 N N . PRO A 1 197 ? -33.233 -0.734 0.395 1.00 34.50 197 PRO A N 1
ATOM 1548 C CA . PRO A 1 197 ? -32.728 -1.556 1.491 1.00 34.50 197 PRO A CA 1
ATOM 1549 C C . PRO A 1 197 ? -32.505 -3.009 1.059 1.00 34.50 197 PRO A C 1
ATOM 1551 O O . PRO A 1 197 ? -33.305 -3.902 1.318 1.00 34.50 197 PRO A O 1
ATOM 1554 N N . THR A 1 198 ? -31.364 -3.274 0.444 1.00 34.00 198 THR A N 1
ATOM 1555 C CA . THR A 1 198 ? -30.712 -4.574 0.586 1.00 34.00 198 THR A CA 1
ATOM 1556 C C . THR A 1 198 ? -29.428 -4.313 1.339 1.00 34.00 198 THR A C 1
ATOM 1558 O O . THR A 1 198 ? -28.440 -3.877 0.749 1.00 34.00 198 THR A O 1
ATOM 1561 N N . ALA A 1 199 ? -29.489 -4.497 2.660 1.00 37.66 199 ALA A N 1
ATOM 1562 C CA . ALA A 1 199 ? -28.353 -4.352 3.554 1.00 37.66 199 ALA A CA 1
ATOM 1563 C C . ALA A 1 199 ? -27.119 -5.039 2.938 1.00 37.66 199 ALA A C 1
ATOM 1565 O O . ALA A 1 199 ? -27.195 -6.230 2.605 1.00 37.66 199 ALA A O 1
ATOM 1566 N N . PRO A 1 200 ? -25.994 -4.331 2.744 1.00 42.00 200 PRO A N 1
ATOM 1567 C CA . PRO A 1 200 ? -24.763 -5.004 2.382 1.00 42.00 200 PRO A CA 1
ATOM 1568 C C . PRO A 1 200 ? -24.442 -5.997 3.499 1.00 42.00 200 PRO A C 1
ATOM 1570 O O . PRO A 1 200 ? -24.423 -5.641 4.676 1.00 42.00 200 PRO A O 1
ATOM 1573 N N . LYS A 1 201 ? -24.222 -7.262 3.125 1.00 39.31 201 LYS A N 1
ATOM 1574 C CA . LYS A 1 201 ? -23.710 -8.313 4.010 1.00 39.31 201 LYS A CA 1
ATOM 1575 C C . LYS A 1 201 ? -22.262 -7.983 4.393 1.00 39.31 201 LYS A C 1
ATOM 1577 O O . LYS A 1 201 ? -21.339 -8.692 4.005 1.00 39.31 201 LYS A O 1
ATOM 1582 N N . PHE A 1 202 ? -22.048 -6.912 5.148 1.00 42.25 202 PHE A N 1
ATOM 1583 C CA . PHE A 1 202 ? -20.893 -6.823 6.024 1.00 42.25 202 PHE A CA 1
ATOM 1584 C C . PHE A 1 202 ? -21.166 -7.851 7.111 1.00 42.25 202 PHE A C 1
ATOM 1586 O O . PHE A 1 202 ? -21.992 -7.650 7.995 1.00 42.25 202 PHE A O 1
ATOM 1593 N N . LYS A 1 203 ? -20.598 -9.045 6.946 1.00 34.28 203 LYS A N 1
ATOM 1594 C CA . LYS A 1 203 ? -20.724 -10.101 7.940 1.00 34.28 203 LYS A CA 1
ATOM 1595 C C . LYS A 1 203 ? -19.894 -9.649 9.141 1.00 34.28 203 LYS A C 1
ATOM 1597 O O . LYS A 1 203 ? -18.697 -9.891 9.174 1.00 34.28 203 LYS A O 1
ATOM 1602 N N . CYS A 1 204 ? -20.515 -8.931 10.072 1.00 32.84 204 CYS A N 1
ATOM 1603 C CA . CYS A 1 204 ? -19.925 -8.659 11.374 1.00 32.84 204 CYS A CA 1
ATOM 1604 C C . CYS A 1 204 ? -19.658 -10.009 12.039 1.00 32.84 204 CYS A C 1
ATOM 1606 O O . CYS A 1 204 ? -20.587 -10.792 12.250 1.00 32.84 204 CYS A O 1
ATOM 1608 N N . LEU A 1 205 ? -18.386 -10.316 12.278 1.00 34.03 205 LEU A N 1
ATOM 1609 C CA . LEU A 1 205 ? -17.999 -11.482 13.054 1.00 34.03 205 LEU A CA 1
ATOM 1610 C C . LEU A 1 205 ? -18.196 -11.142 14.536 1.00 34.03 205 LEU A C 1
ATOM 1612 O O . LEU A 1 205 ? -17.636 -10.163 15.028 1.00 34.03 205 LEU A O 1
ATOM 1616 N N . PHE A 1 206 ? -19.052 -11.929 15.186 1.00 32.97 206 PHE A N 1
ATOM 1617 C CA . PHE A 1 206 ? -19.037 -12.139 16.632 1.00 32.97 206 PHE A CA 1
ATOM 1618 C C . PHE A 1 206 ? -17.886 -13.081 16.986 1.00 32.97 206 PHE A C 1
ATOM 1620 O O . PHE A 1 206 ? -17.613 -13.987 16.159 1.00 32.97 206 PHE A O 1
#

Sequence (206 aa):
MDRSNLWGSLSMAESILAKDARTKTIKILIDALKKKDCLLVDYADPVWLLRSSCPLISVSLVENLIKVLQNVIFVKCDGCIQYTSNVACLIPEFFTKCESLSTDLRPGLLISQASRCLSYKSVVWRKLPALQQTIRTAFEQRMNHRENYVDGSYSCCGETSRDSVCEKSEMSEKIRYLNLSCQTGISWFPDCDMVTPTAPKFKCLF

Organism: Pelobates cultripes (NCBI:txid61616)

Radius of gyration: 18.34 Å; chains: 1; bounding box: 55×28×55 Å

Foldseek 3Di:
DDPPPQWADDDPVRVVLLVLLLVLLLVALVQCLVLCLQFAAQDFDLVQLVVDPQRHHHPVLSVQLNVQSVQADETEGCDDDDDELRYFYDYPQQVVADRFLAPSHNSLSSQLSSLVSVLNVDPSSVVCPCNSVSRSCNRHAFFAQPADQDPQAGPQARHRDRSYTDSRGNSSVVSVVVLVCVVVVNDDDPDDPDDDDPPPPSPPDD